Protein AF-A0A672ZR11-F1 (afdb_monomer)

Organism: NCBI:txid375764

Solvent-accessible surface area (backbone atoms only — not comparable to full-atom values): 20608 Å² total; per-residue (Å²): 114,68,70,59,54,51,51,51,51,52,51,51,50,51,52,50,50,51,51,53,52,52,51,53,52,52,52,52,51,52,52,52,52,52,50,52,52,52,50,51,52,51,51,52,51,51,52,53,52,52,49,52,52,51,50,52,53,51,51,53,50,52,51,52,52,53,51,52,52,52,50,51,50,52,52,51,50,52,51,52,51,52,51,54,52,51,53,51,50,52,51,53,51,51,50,52,50,54,50,52,52,51,52,52,51,54,53,51,51,53,50,52,52,52,53,51,52,52,50,52,49,52,52,52,50,53,51,53,51,52,52,52,50,53,53,52,51,52,51,53,53,52,51,52,50,52,50,53,53,52,50,51,52,52,50,52,52,52,52,52,50,52,51,53,52,50,50,50,51,51,52,52,52,55,54,62,74,73,52,99,81,68,84,68,64,60,60,54,56,64,56,59,66,69,71,72,84,81,80,86,89,76,84,85,79,87,77,88,80,80,91,82,90,84,82,87,78,88,90,74,89,79,85,88,84,86,82,89,87,87,87,87,85,88,89,83,93,81,93,84,66,85,52,58,68,61,48,49,57,44,52,58,71,76,47,57,96,71,52,40,78,74,35,57,34,53,33,67,52,99,46,92,55,38,44,35,31,44,33,36,32,36,33,72,42,101,79,79,43,81,45,46,34,39,33,32,38,39,23,76,33,81,85,48,87,56,71,43,79,80,40,82,44,72,64,56,95,75,50,46,79,46,78,42,98,85,68,29,35,34,44,32,35,96,93,42,78,46,80,45,40,55,71,50,90,88,53,77,93

pLDDT: mean 77.39, std 21.97, range [24.78, 96.44]

InterPro domains:
  IPR000515 ABC transporter type 1, transmembrane domain MetI-like [PS50928] (1-164)
  IPR043587 Protein phosphatase Slingshot-like [PTHR45864] (208-349)
  IPR043588 Slingshot, N-terminal [PF23040] (247-349)

Secondary structure (DSSP, 8-state):
-HHHHHHHHHHHHHHHHHHHHHHHHHHHHHHHHHHHHHHHHHHHHHHHHHHHHHHHHHHHHHHHHHHHHHHHHHHHHHHHHHHHHHHHHHHHHHHHHHHHHHHHHHHHHHHHHHHHHHHHHHHHHHHHHHHHHHHHHHHHHHHHHHHHHHHHHHHHHHHHHHHHHHHHHHHHHHHHHH-SS-THHHHHHHHHHTTSSSS------------------S---------------------S-SSHHHHHHHHHHHS-TT-EEEEEEEEP-SSTT-EEEEEEEEEE-TTS-EEEEEEEEEESSTT-S-EEEEEEEE--TT-EEEE-TTS-EEEEETTEEEEE-BS-GGG--

Mean predicted aligned error: 22.32 Å

Foldseek 3Di:
DVVVVVVVVVVVVVVVVVVVVVVVVVVVVVVVVVVVVVVVVVVVVVVVVVVVVVVVVVVVVVVVVVVVVVVVVVVVVVVVVCVVVVVVVVVVVVVVVVVVVVVVVVVVVVVVVVVVVVVVVVVVVVVVVVVVVVVVVVVVVVVVVVVVVVVVVVVVVVVVVVVVVVVLVVVVVVVVVPDPPDPDVSVVVVVVVVPPPPPDDDDDDDDDDDDDDDDDDDDDDDDDDDDDDDDDDDDDDDPDPPQVVLVVVLVVVVDDPQKDWPWKFWFDDPDPFKIKIWTWIWGQDPVSDIWIKIWIWIDRGSNGSHIDTPDIGGDDPPWDKAQDPVQWIWIADPNDIDITHGPDPVRTD

Structure (mmCIF, N/CA/C/O backbone):
data_AF-A0A672ZR11-F1
#
_entry.id   AF-A0A672ZR11-F1
#
loop_
_atom_site.group_PDB
_atom_site.id
_atom_site.type_symbol
_atom_site.label_atom_id
_atom_site.label_alt_id
_atom_site.label_comp_id
_atom_site.label_asym_id
_atom_site.label_entity_id
_atom_site.label_seq_id
_atom_site.pdbx_PDB_ins_code
_atom_site.Cartn_x
_atom_site.Cartn_y
_atom_site.Cartn_z
_atom_site.occupancy
_atom_site.B_iso_or_equiv
_atom_site.auth_seq_id
_atom_site.auth_comp_id
_atom_site.auth_asym_id
_atom_site.auth_atom_id
_atom_site.pdbx_PDB_model_num
ATOM 1 N N . MET A 1 1 ? -68.526 1.915 133.910 1.00 67.50 1 MET A N 1
ATOM 2 C CA . MET A 1 1 ? -68.655 0.856 132.882 1.00 67.50 1 MET A CA 1
ATOM 3 C C . MET A 1 1 ? -68.802 1.441 131.474 1.00 67.50 1 MET A C 1
ATOM 5 O O . MET A 1 1 ? -67.948 1.171 130.649 1.00 67.50 1 MET A O 1
ATOM 9 N N . ILE A 1 2 ? -69.785 2.314 131.212 1.00 73.62 2 ILE A N 1
ATOM 10 C CA . ILE A 1 2 ? -70.047 2.903 129.876 1.00 73.62 2 ILE A CA 1
ATOM 11 C C . ILE A 1 2 ? -68.887 3.757 129.315 1.00 73.62 2 ILE A C 1
ATOM 13 O O . ILE A 1 2 ? -68.512 3.576 128.163 1.00 73.62 2 ILE A O 1
ATOM 17 N N . VAL A 1 3 ? -68.260 4.628 130.120 1.00 74.69 3 VAL A N 1
ATOM 18 C CA . VAL A 1 3 ? -67.146 5.501 129.668 1.00 74.69 3 VAL A CA 1
ATOM 19 C C . VAL A 1 3 ? -65.922 4.702 129.198 1.00 74.69 3 VAL A C 1
ATOM 21 O O . VAL A 1 3 ? -65.290 5.063 128.213 1.00 74.69 3 VAL A O 1
ATOM 24 N N . ILE A 1 4 ? -65.618 3.581 129.860 1.00 77.62 4 ILE A N 1
ATOM 25 C CA . ILE A 1 4 ? -64.493 2.699 129.505 1.00 77.62 4 ILE A CA 1
ATOM 26 C C . ILE A 1 4 ? -64.774 1.967 128.184 1.00 77.62 4 ILE A C 1
ATOM 28 O O . ILE A 1 4 ? -63.877 1.844 127.358 1.00 77.62 4 ILE A O 1
ATOM 32 N N . VAL A 1 5 ? -66.022 1.532 127.963 1.00 77.06 5 VAL A N 1
ATOM 33 C CA . VAL A 1 5 ? -66.456 0.883 126.712 1.00 77.06 5 VAL A CA 1
ATOM 34 C C . VAL A 1 5 ? -66.418 1.862 125.535 1.00 77.06 5 VAL A C 1
ATOM 36 O O . VAL A 1 5 ? -65.963 1.507 124.455 1.00 77.06 5 VAL A O 1
ATOM 39 N N . ILE A 1 6 ? -66.839 3.113 125.741 1.00 79.31 6 ILE A N 1
ATOM 40 C CA . ILE A 1 6 ? -66.760 4.157 124.709 1.00 79.31 6 ILE A CA 1
ATOM 41 C C . ILE A 1 6 ? -65.294 4.497 124.396 1.00 79.31 6 ILE A C 1
ATOM 43 O O . ILE A 1 6 ? -64.928 4.591 123.227 1.00 79.31 6 ILE A O 1
ATOM 47 N N . LEU A 1 7 ? -64.438 4.628 125.416 1.00 79.50 7 LEU A N 1
ATOM 48 C CA . LEU A 1 7 ? -63.013 4.915 125.229 1.00 79.50 7 LEU A CA 1
ATOM 49 C C . LEU A 1 7 ? -62.280 3.770 124.511 1.00 79.50 7 LEU A C 1
ATOM 51 O O . LEU A 1 7 ? -61.460 4.039 123.635 1.00 79.50 7 LEU A O 1
ATOM 55 N N . SER A 1 8 ? -62.592 2.505 124.825 1.00 78.62 8 SER A N 1
ATOM 56 C CA . SER A 1 8 ? -62.003 1.358 124.122 1.00 78.62 8 SER A CA 1
ATOM 57 C C . SER A 1 8 ? -62.491 1.253 122.674 1.00 78.62 8 SER A C 1
ATOM 59 O O . SER A 1 8 ? -61.690 0.948 121.792 1.00 78.62 8 SER A O 1
ATOM 61 N N . LEU A 1 9 ? -63.762 1.578 122.405 1.00 81.25 9 LEU A N 1
ATOM 62 C CA . LEU A 1 9 ? -64.322 1.609 121.052 1.00 81.25 9 LEU A CA 1
ATOM 63 C C . LEU A 1 9 ? -63.681 2.714 120.199 1.00 81.25 9 LEU A C 1
ATOM 65 O O . LEU A 1 9 ? -63.296 2.464 119.060 1.00 81.25 9 LEU A O 1
ATOM 69 N N . ILE A 1 10 ? -63.507 3.915 120.761 1.00 83.12 10 ILE A N 1
ATOM 70 C CA . ILE A 1 10 ? -62.829 5.038 120.096 1.00 83.12 10 ILE A CA 1
ATOM 71 C C . ILE A 1 10 ? -61.358 4.697 119.828 1.00 83.12 10 ILE A C 1
ATOM 73 O O . ILE A 1 10 ? -60.879 4.906 118.715 1.00 83.12 10 ILE A O 1
ATOM 77 N N . LEU A 1 11 ? -60.648 4.125 120.807 1.00 81.75 11 LEU A N 1
ATOM 78 C CA . LEU A 1 11 ? -59.245 3.735 120.648 1.00 81.75 11 LEU A CA 1
ATOM 79 C C . LEU A 1 11 ? -59.076 2.630 119.594 1.00 81.75 11 LEU A C 1
ATOM 81 O O . LEU A 1 11 ? -58.175 2.715 118.762 1.00 81.75 11 LEU A O 1
ATOM 85 N N . SER A 1 12 ? -59.968 1.635 119.578 1.00 82.50 12 SER A N 1
ATOM 86 C CA . SER A 1 12 ? -59.998 0.586 118.553 1.00 82.50 12 SER A CA 1
ATOM 87 C C . SER A 1 12 ? -60.281 1.150 117.160 1.00 82.50 12 SER A C 1
ATOM 89 O O . SER A 1 12 ? -59.669 0.701 116.191 1.00 82.50 12 SER A O 1
ATOM 91 N N . LEU A 1 13 ? -61.194 2.118 117.043 1.00 84.31 13 LEU A N 1
ATOM 92 C CA . LEU A 1 13 ? -61.538 2.743 115.766 1.00 84.31 13 LEU A CA 1
ATOM 93 C C . LEU A 1 13 ? -60.378 3.592 115.231 1.00 84.31 13 LEU A C 1
ATOM 95 O O . LEU A 1 13 ? -60.035 3.484 114.058 1.00 84.31 13 LEU A O 1
ATOM 99 N N . ILE A 1 14 ? -59.741 4.391 116.091 1.00 85.69 14 ILE A N 1
ATOM 100 C CA . ILE A 1 14 ? -58.584 5.222 115.730 1.00 85.69 14 ILE A CA 1
ATOM 101 C C . ILE A 1 14 ? -57.392 4.343 115.338 1.00 85.69 14 ILE A C 1
ATOM 103 O O . ILE A 1 14 ? -56.775 4.583 114.302 1.00 85.69 14 ILE A O 1
ATOM 107 N N . LEU A 1 15 ? -57.086 3.301 116.119 1.00 83.25 15 LEU A N 1
ATOM 108 C CA . LEU A 1 15 ? -55.982 2.386 115.822 1.00 83.25 15 LEU A CA 1
ATOM 109 C C . LEU A 1 15 ? -56.236 1.596 114.530 1.00 83.25 15 LEU A C 1
ATOM 111 O O . LEU A 1 15 ? -55.331 1.468 113.708 1.00 83.25 15 LEU A O 1
ATOM 115 N N . GLY A 1 16 ? -57.471 1.129 114.313 1.00 83.19 16 GLY A N 1
ATOM 116 C CA . GLY A 1 16 ? -57.882 0.481 113.067 1.00 83.19 16 GLY A CA 1
ATOM 117 C C . GLY A 1 16 ? -57.782 1.414 111.857 1.00 83.19 16 GLY A C 1
ATOM 118 O O . GLY A 1 16 ? -57.272 1.010 110.812 1.00 83.19 16 GLY A O 1
ATOM 119 N N . LEU A 1 17 ? -58.187 2.681 112.004 1.00 83.88 17 LEU A N 1
ATOM 120 C CA . LEU A 1 17 ? -58.090 3.686 110.943 1.00 83.88 17 LEU A CA 1
ATOM 121 C C . LEU A 1 17 ? -56.625 4.003 110.599 1.00 83.88 17 LEU A C 1
ATOM 123 O O . LEU A 1 17 ? -56.265 3.973 109.425 1.00 83.88 17 LEU A O 1
ATOM 127 N N . ILE A 1 18 ? -55.764 4.224 111.598 1.00 88.00 18 ILE A N 1
ATOM 128 C CA . ILE A 1 18 ? -54.324 4.480 111.402 1.00 88.00 18 ILE A CA 1
ATOM 129 C C . ILE A 1 18 ? -53.641 3.274 110.747 1.00 88.00 18 ILE A C 1
ATOM 131 O O . ILE A 1 18 ? -52.874 3.440 109.797 1.00 88.00 18 ILE A O 1
ATOM 135 N N . LEU A 1 19 ? -53.935 2.054 111.208 1.00 84.00 19 LEU A N 1
ATOM 136 C CA . LEU A 1 19 ? -53.358 0.837 110.637 1.00 84.00 19 LEU A CA 1
ATOM 137 C C . LEU A 1 19 ? -53.817 0.630 109.186 1.00 84.00 19 LEU A C 1
ATOM 139 O O . LEU A 1 19 ? -52.997 0.363 108.315 1.00 84.00 19 LEU A O 1
ATOM 143 N N . SER A 1 20 ? -55.107 0.823 108.895 1.00 84.50 20 SER A N 1
ATOM 144 C CA . SER A 1 20 ? -55.623 0.713 107.524 1.00 84.50 20 SER A CA 1
ATOM 145 C C . SER A 1 20 ? -55.003 1.757 106.587 1.00 84.50 20 SER A C 1
ATOM 147 O O . SER A 1 20 ? -54.558 1.410 105.495 1.00 84.50 20 SER A O 1
ATOM 149 N N . LEU A 1 21 ? -54.881 3.013 107.030 1.00 85.50 21 LEU A N 1
ATOM 150 C CA . LEU A 1 21 ? -54.321 4.099 106.229 1.00 85.50 21 LEU A CA 1
ATOM 151 C C . LEU A 1 21 ? -52.820 3.908 105.975 1.00 85.50 21 LEU A C 1
ATOM 153 O O . LEU A 1 21 ? -52.358 4.116 104.855 1.00 85.50 21 LEU A O 1
ATOM 157 N N . THR A 1 22 ? -52.062 3.475 106.986 1.00 87.81 22 THR A N 1
ATOM 158 C CA . THR A 1 22 ? -50.624 3.191 106.837 1.00 87.81 22 THR A CA 1
ATOM 159 C C . THR A 1 22 ? -50.376 2.011 105.902 1.00 87.81 22 THR A C 1
ATOM 161 O O . THR A 1 22 ? -49.508 2.107 105.037 1.00 87.81 22 THR A O 1
ATOM 164 N N . VAL A 1 23 ? -51.175 0.942 105.990 1.00 87.81 23 VAL A N 1
ATOM 165 C CA . VAL A 1 23 ? -51.089 -0.203 105.068 1.00 87.81 23 VAL A CA 1
ATOM 166 C C . VAL A 1 23 ? -51.416 0.212 103.630 1.00 87.81 23 VAL A C 1
ATOM 168 O O . VAL A 1 23 ? -50.671 -0.145 102.718 1.00 87.81 23 VAL A O 1
ATOM 171 N N . ILE A 1 24 ? -52.467 1.009 103.410 1.00 89.69 24 ILE A N 1
ATOM 172 C CA . ILE A 1 24 ? -52.827 1.517 102.072 1.00 89.69 24 ILE A CA 1
ATOM 173 C C . ILE A 1 24 ? -51.717 2.420 101.510 1.00 89.69 24 ILE A C 1
ATOM 175 O O . ILE A 1 24 ? -51.356 2.304 100.335 1.00 89.69 24 ILE A O 1
ATOM 179 N N . LEU A 1 25 ? -51.136 3.296 102.335 1.00 86.75 25 LEU A N 1
ATOM 180 C CA . LEU A 1 25 ? -50.064 4.198 101.909 1.00 86.75 25 LEU A CA 1
ATOM 181 C C . LEU A 1 25 ? -48.781 3.431 101.553 1.00 86.75 25 LEU A C 1
ATOM 183 O O . LEU A 1 25 ? -48.180 3.693 100.515 1.00 86.75 25 LEU A O 1
ATOM 187 N N . ILE A 1 26 ? -48.386 2.447 102.364 1.00 91.00 26 ILE A N 1
ATOM 188 C CA . ILE A 1 26 ? -47.207 1.611 102.095 1.00 91.00 26 ILE A CA 1
ATOM 189 C C . ILE A 1 26 ? -47.425 0.773 100.832 1.00 91.00 26 ILE A C 1
ATOM 191 O O . ILE A 1 26 ? -46.551 0.730 99.968 1.00 91.00 26 ILE A O 1
ATOM 195 N N . LEU A 1 27 ? -48.597 0.146 100.686 1.00 86.12 27 LEU A N 1
ATOM 196 C CA . LEU A 1 27 ? -48.902 -0.683 99.522 1.00 86.12 27 LEU A CA 1
ATOM 197 C C . LEU A 1 27 ? -48.947 0.149 98.234 1.00 86.12 27 LEU A C 1
ATOM 199 O O . LEU A 1 27 ? -48.363 -0.255 97.230 1.00 86.12 27 LEU A O 1
ATOM 203 N N . SER A 1 28 ? -49.573 1.330 98.264 1.00 88.25 28 SER A N 1
ATOM 204 C CA . SER A 1 28 ? -49.583 2.240 97.111 1.00 88.25 28 SER A CA 1
ATOM 205 C C . SER A 1 28 ? -48.176 2.724 96.749 1.00 88.25 28 SER A C 1
ATOM 207 O O . SER A 1 28 ? -47.826 2.720 95.569 1.00 88.25 28 SER A O 1
ATOM 209 N N . LEU A 1 29 ? -47.329 3.042 97.735 1.00 89.38 29 LEU A N 1
ATOM 210 C CA . LEU A 1 29 ? -45.941 3.441 97.495 1.00 89.38 29 LEU A CA 1
ATOM 211 C C . LEU A 1 29 ? -45.107 2.308 96.877 1.00 89.38 29 LEU A C 1
ATOM 213 O O . LEU A 1 29 ? -44.363 2.556 95.929 1.00 89.38 29 LEU A O 1
ATOM 217 N N . ILE A 1 30 ? -45.255 1.069 97.360 1.00 91.12 30 ILE A N 1
ATOM 218 C CA . ILE A 1 30 ? -44.569 -0.109 96.800 1.00 91.12 30 ILE A CA 1
ATOM 219 C C . ILE A 1 30 ? -44.991 -0.332 95.344 1.00 91.12 30 ILE A C 1
ATOM 221 O O . ILE A 1 30 ? -44.133 -0.536 94.483 1.00 91.12 30 ILE A O 1
ATOM 225 N N . VAL A 1 31 ? -46.294 -0.253 95.049 1.00 91.12 31 VAL A N 1
ATOM 226 C CA . VAL A 1 31 ? -46.813 -0.430 93.684 1.00 91.12 31 VAL A CA 1
ATOM 227 C C . VAL A 1 31 ? -46.261 0.651 92.753 1.00 91.12 31 VAL A C 1
ATOM 229 O O . VAL A 1 31 ? -45.715 0.317 91.702 1.00 91.12 31 VAL A O 1
ATOM 232 N N . ILE A 1 32 ? -46.311 1.925 93.151 1.00 92.12 32 ILE A N 1
ATOM 233 C CA . ILE A 1 32 ? -45.795 3.043 92.345 1.00 92.12 32 ILE A CA 1
ATOM 234 C C . ILE A 1 32 ? -44.288 2.896 92.108 1.00 92.12 32 ILE A C 1
ATOM 236 O O . ILE A 1 32 ? -43.829 3.020 90.973 1.00 92.12 32 ILE A O 1
ATOM 240 N N . LEU A 1 33 ? -43.515 2.576 93.150 1.00 90.06 33 LEU A N 1
ATOM 241 C CA . LEU A 1 33 ? -42.066 2.415 93.036 1.00 90.06 33 LEU A CA 1
ATOM 242 C C . LEU A 1 33 ? -41.693 1.230 92.132 1.00 90.06 33 LEU A C 1
ATOM 244 O O . LEU A 1 33 ? -40.799 1.354 91.296 1.00 90.06 33 LEU A O 1
ATOM 248 N N . SER A 1 34 ? -42.412 0.108 92.243 1.00 89.88 34 SER A N 1
ATOM 249 C CA . SER A 1 34 ? -42.215 -1.055 91.368 1.00 89.88 34 SER A CA 1
ATOM 250 C C . SER A 1 34 ? -42.546 -0.749 89.901 1.00 89.88 34 SER A C 1
ATOM 252 O O . SER A 1 34 ? -41.841 -1.198 88.992 1.00 89.88 34 SER A O 1
ATOM 254 N N . LEU A 1 35 ? -43.571 0.074 89.655 1.00 90.50 35 LEU A N 1
ATOM 255 C CA . LEU A 1 35 ? -43.964 0.489 88.312 1.00 90.50 35 LEU A CA 1
ATOM 256 C C . LEU A 1 35 ? -42.936 1.445 87.692 1.00 90.50 35 LEU A C 1
ATOM 258 O O . LEU A 1 35 ? -42.556 1.273 86.538 1.00 90.50 35 LEU A O 1
ATOM 262 N N . ILE A 1 36 ? -42.429 2.414 88.459 1.00 93.19 36 ILE A N 1
ATOM 263 C CA . ILE A 1 36 ? -41.375 3.333 88.000 1.00 93.19 36 ILE A CA 1
ATOM 264 C C . ILE A 1 36 ? -40.092 2.557 87.677 1.00 93.19 36 ILE A C 1
ATOM 266 O O . ILE A 1 36 ? -39.474 2.776 86.631 1.00 93.19 36 ILE A O 1
ATOM 270 N N . LEU A 1 37 ? -39.698 1.623 88.549 1.00 91.19 37 LEU A N 1
ATOM 271 C CA . LEU A 1 37 ? -38.490 0.829 88.345 1.00 91.19 37 LEU A CA 1
ATOM 272 C C . LEU A 1 37 ? -38.613 -0.088 87.120 1.00 91.19 37 LEU A C 1
ATOM 274 O O . LEU A 1 37 ? -37.710 -0.116 86.288 1.00 91.19 37 LEU A O 1
ATOM 278 N N . SER A 1 38 ? -39.740 -0.784 86.957 1.00 91.19 38 SER A N 1
ATOM 279 C CA . SER A 1 38 ? -39.967 -1.627 85.774 1.00 91.19 38 SER A CA 1
ATOM 280 C C . SER A 1 38 ? -40.008 -0.812 84.479 1.00 91.19 38 SER A C 1
ATOM 282 O O . SER A 1 38 ? -39.361 -1.193 83.504 1.00 91.19 38 SER A O 1
ATOM 284 N N . LEU A 1 39 ? -40.681 0.342 84.469 1.00 91.00 39 LEU A N 1
ATOM 285 C CA . LEU A 1 39 ? -40.764 1.195 83.283 1.00 91.00 39 LEU A CA 1
ATOM 286 C C . LEU A 1 39 ? -39.406 1.806 82.908 1.00 91.00 39 LEU A C 1
ATOM 288 O O . LEU A 1 39 ? -39.046 1.820 81.731 1.00 91.00 39 LEU A O 1
ATOM 292 N N . SER A 1 40 ? -38.626 2.267 83.892 1.00 92.62 40 SER A N 1
ATOM 293 C CA . SER A 1 40 ? -37.268 2.782 83.651 1.00 92.62 40 SER A CA 1
ATOM 294 C C . SER A 1 40 ? -36.322 1.701 83.112 1.00 92.62 40 SER A C 1
ATOM 296 O O . SER A 1 40 ? -35.538 1.972 82.197 1.00 92.62 40 SER A O 1
ATOM 298 N N . LEU A 1 41 ? -36.438 0.457 83.594 1.00 91.31 41 LEU A N 1
ATOM 299 C CA . LEU A 1 41 ? -35.659 -0.669 83.080 1.00 91.31 41 LEU A CA 1
ATOM 300 C C . LEU A 1 41 ? -36.037 -1.001 81.629 1.00 91.31 41 LEU A C 1
ATOM 302 O O . LEU A 1 41 ? -35.155 -1.157 80.789 1.00 91.31 41 LEU A O 1
ATOM 306 N N . ILE A 1 42 ? -37.333 -1.038 81.307 1.00 93.88 42 ILE A N 1
ATOM 307 C CA . ILE A 1 42 ? -37.811 -1.280 79.937 1.00 93.88 42 ILE A CA 1
ATOM 308 C C . ILE A 1 42 ? -37.310 -0.182 78.992 1.00 93.88 42 ILE A C 1
ATOM 310 O O . ILE A 1 42 ? -36.773 -0.485 77.928 1.00 93.88 42 ILE A O 1
ATOM 314 N N . LEU A 1 43 ? -37.432 1.089 79.388 1.00 91.88 43 LEU A N 1
ATOM 315 C CA . LEU A 1 43 ? -37.008 2.212 78.553 1.00 91.88 43 LEU A CA 1
ATOM 316 C C . LEU A 1 43 ? -35.490 2.217 78.324 1.00 91.88 43 LEU A C 1
ATOM 318 O O . LEU A 1 43 ? -35.046 2.422 77.194 1.00 91.88 43 LEU A O 1
ATOM 322 N N . SER A 1 44 ? -34.696 1.953 79.366 1.00 92.06 44 SER A N 1
ATOM 323 C CA . SER A 1 44 ? -33.236 1.856 79.229 1.00 92.06 44 SER A CA 1
ATOM 324 C C . SER A 1 44 ? -32.824 0.702 78.312 1.00 92.06 44 SER A C 1
ATOM 326 O O . SER A 1 44 ? -31.960 0.891 77.456 1.00 92.06 44 SER A O 1
ATOM 328 N N . LEU A 1 45 ? -33.488 -0.455 78.406 1.00 92.75 45 LEU A N 1
ATOM 329 C CA . LEU A 1 45 ? -33.217 -1.597 77.535 1.00 92.75 45 LEU A CA 1
ATOM 330 C C . LEU A 1 45 ? -33.574 -1.305 76.071 1.00 92.75 45 LEU A C 1
ATOM 332 O O . LEU A 1 45 ? -32.781 -1.613 75.182 1.00 92.75 45 LEU A O 1
ATOM 336 N N . ILE A 1 46 ? -34.728 -0.676 75.815 1.00 94.25 46 ILE A N 1
ATOM 337 C CA . ILE A 1 46 ? -35.134 -0.259 74.463 1.00 94.25 46 ILE A CA 1
ATOM 338 C C . ILE A 1 46 ? -34.110 0.718 73.882 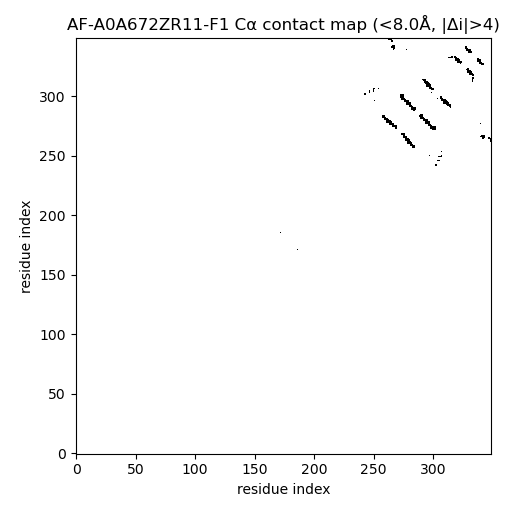1.00 94.25 46 ILE A C 1
ATOM 340 O O . ILE A 1 46 ? -33.699 0.559 72.732 1.00 94.25 46 ILE A O 1
ATOM 344 N N . LEU A 1 47 ? -33.661 1.698 74.674 1.00 92.81 47 LEU A N 1
ATOM 345 C CA . LEU A 1 47 ? -32.676 2.678 74.226 1.00 92.81 47 LEU A CA 1
ATOM 346 C C . LEU A 1 47 ? -31.344 2.005 73.866 1.00 92.81 47 LEU A C 1
ATOM 348 O O . LEU A 1 47 ? -30.832 2.234 72.770 1.00 92.81 47 LEU A O 1
ATOM 352 N N . ILE A 1 48 ? -30.823 1.132 74.734 1.00 94.75 48 ILE A N 1
ATOM 353 C CA . ILE A 1 48 ? -29.574 0.392 74.490 1.00 94.75 48 ILE A CA 1
ATOM 354 C C . ILE A 1 48 ? -29.692 -0.460 73.224 1.00 94.75 48 ILE A C 1
ATOM 356 O O . ILE A 1 48 ? -28.814 -0.402 72.363 1.00 94.75 48 ILE A O 1
ATOM 360 N N . LEU A 1 49 ? -30.787 -1.210 73.074 1.00 92.56 49 LEU A N 1
ATOM 361 C CA . LEU A 1 49 ? -30.988 -2.065 71.908 1.00 92.56 49 LEU A CA 1
ATOM 362 C C . LEU A 1 49 ? -31.104 -1.242 70.620 1.00 92.56 49 LEU A C 1
ATOM 364 O O . LEU A 1 49 ? -30.469 -1.582 69.623 1.00 92.56 49 LEU A O 1
ATOM 368 N N . SER A 1 50 ? -31.851 -0.134 70.647 1.00 92.38 50 SER A N 1
ATOM 369 C CA . SER A 1 50 ? -31.976 0.761 69.491 1.00 92.38 50 SER A CA 1
ATOM 370 C C . SER A 1 5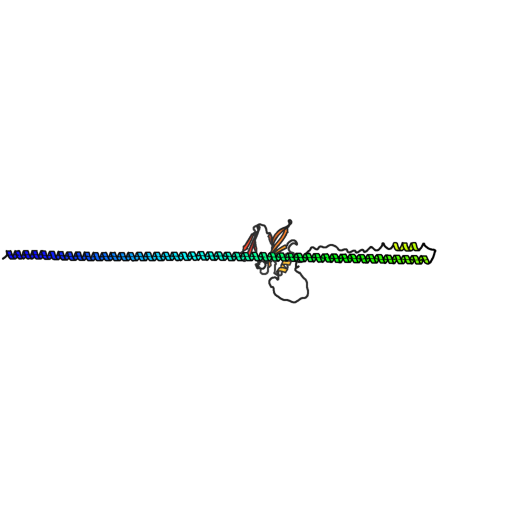0 ? -30.623 1.338 69.066 1.00 92.38 50 SER A C 1
ATOM 372 O O . SER A 1 50 ? -30.305 1.347 67.877 1.00 92.38 50 SER A O 1
ATOM 374 N N . LEU A 1 51 ? -29.783 1.734 70.030 1.00 93.25 51 LEU A N 1
ATOM 375 C CA . LEU A 1 51 ? -28.457 2.277 69.759 1.00 93.25 51 LEU A CA 1
ATOM 376 C C . LEU A 1 51 ? -27.523 1.212 69.175 1.00 93.25 51 LEU A C 1
ATOM 378 O O . LEU A 1 51 ? -26.838 1.482 68.192 1.00 93.25 51 LEU A O 1
ATOM 382 N N . ILE A 1 52 ? -27.533 -0.008 69.723 1.00 94.81 52 ILE A N 1
ATOM 383 C CA . ILE A 1 52 ? -26.745 -1.134 69.198 1.00 94.81 52 ILE A CA 1
ATOM 384 C C . ILE A 1 52 ? -27.126 -1.419 67.742 1.00 94.81 52 ILE A C 1
ATOM 386 O O . ILE A 1 52 ? -26.243 -1.551 66.895 1.00 94.81 52 ILE A O 1
ATOM 390 N N . VAL A 1 53 ? -28.424 -1.460 67.426 1.00 94.44 53 VAL A N 1
ATOM 391 C CA . VAL A 1 53 ? -28.898 -1.700 66.054 1.00 94.44 53 VAL A CA 1
ATOM 392 C C . VAL A 1 53 ? -28.437 -0.589 65.106 1.00 94.44 53 VAL A C 1
ATOM 394 O O . VAL A 1 53 ? -27.927 -0.891 64.028 1.00 94.44 53 VAL A O 1
ATOM 397 N N . ILE A 1 54 ? -28.544 0.683 65.507 1.00 95.19 54 ILE A N 1
ATOM 398 C CA . ILE A 1 54 ? -28.080 1.825 64.698 1.00 95.19 54 ILE A CA 1
ATOM 399 C C . ILE A 1 54 ? -26.567 1.749 64.453 1.00 95.19 54 ILE A C 1
ATOM 401 O O . ILE A 1 54 ? -26.106 1.976 63.331 1.00 95.19 54 ILE A O 1
ATOM 405 N N . VAL A 1 55 ? -25.778 1.400 65.472 1.00 94.44 55 VAL A N 1
ATOM 406 C CA . VAL A 1 55 ? -24.317 1.283 65.351 1.00 94.44 55 VAL A CA 1
ATOM 407 C C . VAL A 1 55 ? -23.929 0.125 64.429 1.00 94.44 55 VAL A C 1
ATOM 409 O O . VAL A 1 55 ? -23.100 0.309 63.542 1.00 94.44 55 VAL A O 1
ATOM 412 N N . ILE A 1 56 ? -24.554 -1.047 64.564 1.00 95.31 56 ILE A N 1
ATOM 413 C CA . ILE A 1 56 ? -24.279 -2.194 63.682 1.00 95.31 56 ILE A CA 1
ATOM 414 C C . ILE A 1 56 ? -24.671 -1.870 62.236 1.00 95.31 56 ILE A C 1
ATOM 416 O O . ILE A 1 56 ? -23.913 -2.158 61.305 1.00 95.31 56 ILE A O 1
ATOM 420 N N . LEU A 1 57 ? -25.834 -1.247 62.027 1.00 93.12 57 LEU A N 1
ATOM 421 C CA . LEU A 1 57 ? -26.307 -0.903 60.689 1.00 93.12 57 LEU A CA 1
ATOM 422 C C . LEU A 1 57 ? -25.419 0.161 60.031 1.00 93.12 57 LEU A C 1
ATOM 424 O O . LEU A 1 57 ? -25.031 0.008 58.876 1.00 93.12 57 LEU A O 1
ATOM 428 N N . SER A 1 58 ? -25.044 1.210 60.763 1.00 93.56 58 SER A N 1
ATOM 429 C CA . SER A 1 58 ? -24.140 2.241 60.237 1.00 93.56 58 SER A CA 1
ATOM 430 C C . SER A 1 58 ? -22.750 1.681 59.930 1.00 93.56 58 SER A C 1
ATOM 432 O O . SER A 1 58 ? -22.216 1.950 58.855 1.00 93.56 58 SER A O 1
ATOM 434 N N . LEU A 1 59 ? -22.186 0.846 60.809 1.00 93.81 59 LEU A N 1
ATOM 435 C CA . LEU A 1 59 ? -20.869 0.248 60.593 1.00 93.81 59 LEU A CA 1
ATOM 436 C C . LEU A 1 59 ? -20.866 -0.734 59.416 1.00 93.81 59 LEU A C 1
ATOM 438 O O . LEU A 1 59 ? -19.953 -0.696 58.590 1.00 93.81 59 LEU A O 1
ATOM 442 N N . SER A 1 60 ? -21.892 -1.584 59.307 1.00 93.44 60 SER A N 1
ATOM 443 C CA . SER A 1 60 ? -22.031 -2.502 58.169 1.00 93.44 60 SER A CA 1
ATOM 444 C C . SER A 1 60 ? -22.190 -1.746 56.849 1.00 93.44 60 SER A C 1
ATOM 446 O O . SER A 1 60 ? -21.537 -2.103 55.871 1.00 93.44 60 SER A O 1
ATOM 448 N N . LEU A 1 61 ? -22.964 -0.655 56.826 1.00 94.06 61 LEU A N 1
ATOM 449 C CA . LEU A 1 61 ? -23.115 0.184 55.639 1.00 94.06 61 LEU A CA 1
ATOM 450 C C . LEU A 1 61 ? -21.795 0.855 55.231 1.00 94.06 61 LEU A C 1
ATOM 452 O O . LEU A 1 61 ? -21.436 0.816 54.056 1.00 94.06 61 LEU A O 1
ATOM 456 N N . ILE A 1 62 ? -21.048 1.424 56.185 1.00 95.75 62 ILE A N 1
ATOM 457 C CA . ILE A 1 62 ? -19.733 2.037 55.927 1.00 95.75 62 ILE A CA 1
ATOM 458 C C . ILE A 1 62 ? -18.756 0.997 55.370 1.00 95.75 62 ILE A C 1
ATOM 460 O O . ILE A 1 62 ? -18.040 1.277 54.407 1.00 95.75 62 ILE A O 1
ATOM 464 N N . LEU A 1 63 ? -18.741 -0.211 55.940 1.00 94.56 63 LEU A N 1
ATOM 465 C CA . LEU A 1 63 ? -17.867 -1.289 55.486 1.00 94.56 63 LEU A CA 1
ATOM 466 C C . LEU A 1 63 ? -18.204 -1.719 54.052 1.00 94.56 63 LEU A C 1
ATOM 468 O O . LEU A 1 63 ? -17.302 -1.811 53.221 1.00 94.56 63 LEU A O 1
ATOM 472 N N . ILE A 1 64 ? -19.489 -1.937 53.748 1.00 95.75 64 ILE A N 1
ATOM 473 C CA . ILE A 1 64 ? -19.948 -2.325 52.406 1.00 95.75 64 ILE A CA 1
ATOM 474 C C . ILE A 1 64 ? -19.611 -1.232 51.389 1.00 95.75 64 ILE A C 1
ATOM 476 O O . ILE A 1 64 ? -19.073 -1.532 50.322 1.00 95.75 64 ILE A O 1
ATOM 480 N N . LEU A 1 65 ? -19.871 0.036 51.720 1.00 93.62 65 LEU A N 1
ATOM 481 C CA . LEU A 1 65 ? -19.571 1.161 50.835 1.00 93.62 65 LEU A CA 1
ATOM 482 C C . LEU A 1 65 ? -18.067 1.281 50.567 1.00 93.62 65 LEU A C 1
ATOM 484 O O . LEU A 1 65 ? -17.672 1.320 49.404 1.00 93.62 65 LEU A O 1
ATOM 488 N N . ASN A 1 66 ? -17.221 1.245 51.599 1.00 95.50 66 ASN A N 1
ATOM 489 C CA . ASN A 1 66 ? -15.766 1.319 51.428 1.00 95.50 66 ASN A CA 1
ATOM 490 C C . ASN A 1 66 ? -15.214 0.136 50.620 1.00 95.50 66 ASN A C 1
ATOM 492 O O . ASN A 1 66 ? -14.350 0.316 49.756 1.00 95.50 66 ASN A O 1
ATOM 496 N N . LEU A 1 67 ? -15.719 -1.075 50.865 1.00 93.88 67 LEU A N 1
ATOM 497 C CA . LEU A 1 67 ? -15.272 -2.263 50.144 1.00 93.88 67 LEU A CA 1
ATOM 498 C C . LEU A 1 67 ? -15.730 -2.235 48.678 1.00 93.88 67 LEU A C 1
ATOM 500 O O . LEU A 1 67 ? -14.939 -2.518 47.784 1.00 93.88 67 LEU A O 1
ATOM 504 N N . SER A 1 68 ? -16.969 -1.812 48.414 1.00 93.81 68 SER A N 1
ATOM 505 C CA . SER A 1 68 ? -17.470 -1.649 47.044 1.00 93.81 68 SER A CA 1
ATOM 506 C C . SER A 1 68 ? -16.694 -0.579 46.271 1.00 93.81 68 SER A C 1
ATOM 508 O O . SER A 1 68 ? -16.274 -0.827 45.143 1.00 93.81 68 SER A O 1
ATOM 510 N N . LEU A 1 69 ? -16.419 0.575 46.889 1.00 94.69 69 LEU A N 1
ATOM 511 C CA . LEU A 1 69 ? -15.692 1.671 46.253 1.00 94.69 69 LEU A CA 1
ATOM 512 C C . LEU A 1 69 ? -14.234 1.298 45.973 1.00 94.69 69 LEU A C 1
ATOM 514 O O . LEU A 1 69 ? -13.739 1.552 44.876 1.00 94.69 69 LEU A O 1
ATOM 518 N N . SER A 1 70 ? -13.555 0.668 46.937 1.00 94.19 70 SER A N 1
ATOM 519 C CA . SER A 1 70 ? -12.177 0.202 46.739 1.00 94.19 70 SER A CA 1
ATOM 520 C C . SER A 1 70 ? -12.089 -0.843 45.625 1.00 94.19 70 SER A C 1
ATOM 522 O O . SER A 1 70 ? -11.197 -0.749 44.783 1.00 94.19 70 SER A O 1
ATOM 524 N N . LEU A 1 71 ? -13.046 -1.775 45.547 1.00 95.25 71 LEU A N 1
ATOM 525 C CA . LEU A 1 71 ? -13.092 -2.775 44.482 1.00 95.25 71 LEU A CA 1
ATOM 526 C C . LEU A 1 71 ? -13.329 -2.142 43.103 1.00 95.25 71 LEU A C 1
ATOM 528 O O . LEU A 1 71 ? -12.626 -2.482 42.152 1.00 95.25 71 LEU A O 1
ATOM 532 N N . ILE A 1 72 ? -14.275 -1.201 42.996 1.00 95.94 72 ILE A N 1
ATOM 533 C CA . ILE A 1 72 ? -14.548 -0.469 41.748 1.00 95.94 72 ILE A CA 1
ATOM 534 C C . ILE A 1 72 ? -13.301 0.298 41.301 1.00 95.94 72 ILE A C 1
ATOM 536 O O . ILE A 1 72 ? -12.928 0.232 40.129 1.00 95.94 72 ILE A O 1
ATOM 540 N N . LEU A 1 73 ? -12.623 0.984 42.227 1.00 94.62 73 LEU A N 1
ATOM 541 C CA . LEU A 1 73 ? -11.422 1.752 41.913 1.00 94.62 73 LEU A CA 1
ATOM 542 C C . LEU A 1 73 ? -10.294 0.844 41.409 1.00 94.62 73 LEU A C 1
ATOM 544 O O . LEU A 1 73 ? -9.733 1.116 40.349 1.00 94.62 73 LEU A O 1
ATOM 548 N N . ILE A 1 74 ? -10.009 -0.257 42.111 1.00 96.19 74 ILE A N 1
ATOM 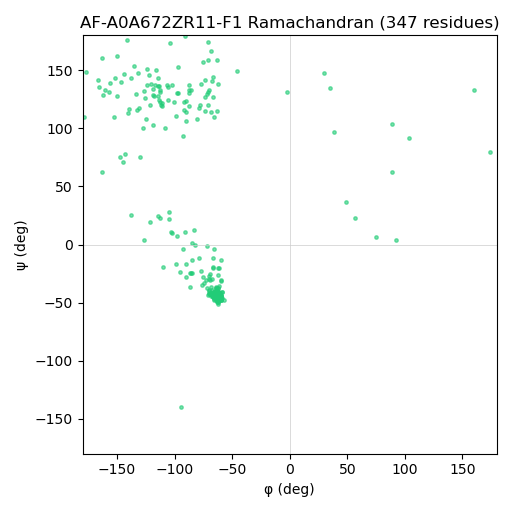549 C CA . ILE A 1 74 ? -8.974 -1.225 41.716 1.00 96.19 74 ILE A CA 1
ATOM 550 C C . ILE A 1 74 ? -9.282 -1.806 40.334 1.00 96.19 74 ILE A C 1
ATOM 552 O O . ILE A 1 74 ? -8.411 -1.818 39.465 1.00 96.19 74 ILE A O 1
ATOM 556 N N . LEU A 1 75 ? -10.524 -2.240 40.101 1.00 94.62 75 LEU A N 1
ATOM 557 C CA . LEU A 1 75 ? -10.915 -2.830 38.823 1.00 94.62 75 LEU A CA 1
ATOM 558 C C . LEU A 1 75 ? -10.836 -1.813 37.677 1.00 94.62 75 LEU A C 1
ATOM 560 O O . LEU A 1 75 ? -10.327 -2.139 36.605 1.00 94.62 75 LEU A O 1
ATOM 564 N N . SER A 1 76 ? -11.287 -0.576 37.909 1.00 95.19 76 SER A N 1
ATOM 565 C CA . SER A 1 76 ? -11.196 0.497 36.913 1.00 95.19 76 SER A CA 1
ATOM 566 C C . SER A 1 76 ? -9.743 0.812 36.550 1.00 95.19 76 SER A C 1
ATOM 568 O O . SER A 1 76 ? -9.420 0.928 35.370 1.00 95.19 76 SER A O 1
ATOM 570 N N . LEU A 1 77 ? -8.846 0.859 37.541 1.00 94.94 77 LEU A N 1
ATOM 571 C CA . LEU A 1 77 ? -7.429 1.130 37.329 1.00 94.94 77 LEU A CA 1
ATOM 572 C C . LEU A 1 77 ? -6.747 -0.002 36.555 1.00 94.94 77 LEU A C 1
ATOM 574 O O . LEU A 1 77 ? -5.989 0.268 35.625 1.00 94.94 77 LEU A O 1
ATOM 578 N N . ILE A 1 78 ? -7.045 -1.260 36.897 1.00 96.31 78 ILE A N 1
ATOM 579 C CA . ILE A 1 78 ? -6.536 -2.433 36.174 1.00 96.31 78 ILE A CA 1
ATOM 580 C C . ILE A 1 78 ? -6.997 -2.396 34.713 1.00 96.31 78 ILE A C 1
ATOM 582 O O . ILE A 1 78 ? -6.182 -2.592 33.813 1.00 96.31 78 ILE A O 1
ATOM 586 N N . LEU A 1 79 ? -8.275 -2.096 34.461 1.00 95.12 79 LEU A N 1
ATOM 587 C CA . LEU A 1 79 ? -8.814 -2.022 33.104 1.00 95.12 79 LEU A CA 1
ATOM 588 C C . LEU A 1 79 ? -8.150 -0.907 32.284 1.00 95.12 79 LEU A C 1
ATOM 590 O O . LEU A 1 79 ? -7.751 -1.141 31.144 1.00 95.12 79 LEU A O 1
ATOM 594 N N . ILE A 1 80 ? -7.996 0.283 32.871 1.00 96.44 80 ILE A N 1
ATOM 595 C CA . ILE A 1 80 ? -7.320 1.420 32.233 1.00 96.44 80 ILE A CA 1
ATOM 596 C C . ILE A 1 80 ? -5.868 1.059 31.906 1.00 96.44 80 ILE A C 1
ATOM 598 O O . ILE A 1 80 ? -5.408 1.314 30.794 1.00 96.44 80 ILE A O 1
ATOM 602 N N . LEU A 1 81 ? -5.156 0.417 32.835 1.00 95.38 81 LEU A N 1
ATOM 603 C CA . LEU A 1 81 ? -3.770 0.010 32.629 1.00 95.38 81 LEU A CA 1
ATOM 604 C C . LEU A 1 81 ? -3.637 -1.028 31.506 1.00 95.38 81 LEU A C 1
ATOM 606 O O . LEU A 1 81 ? -2.775 -0.876 30.642 1.00 95.38 81 LEU A O 1
ATOM 610 N N . ILE A 1 82 ? -4.504 -2.045 31.485 1.00 96.44 82 ILE A N 1
ATOM 611 C CA . ILE A 1 82 ? -4.535 -3.061 30.421 1.00 96.44 82 ILE A CA 1
ATOM 612 C C . ILE A 1 82 ? -4.818 -2.409 29.067 1.00 96.44 82 ILE A C 1
ATOM 614 O O . ILE A 1 82 ? -4.161 -2.743 28.083 1.00 96.44 82 ILE A O 1
ATOM 618 N N . LEU A 1 83 ? -5.756 -1.461 29.009 1.00 95.00 83 LEU A N 1
ATOM 619 C CA . LEU A 1 83 ? -6.104 -0.770 27.770 1.00 95.00 83 LEU A CA 1
ATOM 620 C C . LEU A 1 83 ? -4.942 0.085 27.251 1.00 95.00 83 LEU A C 1
ATOM 622 O O . LEU A 1 83 ? -4.595 -0.011 26.075 1.00 95.00 83 LEU A O 1
ATOM 626 N N . ILE A 1 84 ? -4.315 0.888 28.116 1.00 96.12 84 ILE A N 1
ATOM 627 C CA . ILE A 1 84 ? -3.180 1.746 27.743 1.00 96.12 84 ILE A CA 1
ATOM 628 C C . ILE A 1 84 ? -1.993 0.890 27.291 1.00 96.12 84 ILE A C 1
ATOM 630 O O . ILE A 1 84 ? -1.394 1.155 26.245 1.00 96.12 84 ILE A O 1
ATOM 634 N N . LEU A 1 85 ? -1.655 -0.154 28.050 1.00 94.56 85 LEU A N 1
ATOM 635 C CA . LEU A 1 85 ? -0.520 -1.016 27.733 1.00 94.56 85 LEU A CA 1
ATOM 636 C C . LEU A 1 85 ? -0.778 -1.849 26.470 1.00 94.56 85 LEU A C 1
ATOM 638 O O . LEU A 1 85 ? 0.092 -1.942 25.610 1.00 94.56 85 LEU A O 1
ATOM 642 N N . GLY A 1 86 ? -1.985 -2.399 26.318 1.00 94.75 86 GLY A N 1
ATOM 643 C CA . GLY A 1 86 ? -2.379 -3.152 25.130 1.00 94.75 86 GLY A CA 1
ATOM 644 C C . GLY A 1 86 ? -2.349 -2.289 23.870 1.00 94.75 86 GLY A C 1
ATOM 645 O O . GLY A 1 86 ? -1.725 -2.668 22.880 1.00 94.75 86 GLY A O 1
ATOM 646 N N . LEU A 1 87 ? -2.956 -1.099 23.915 1.00 93.44 87 LEU A N 1
ATOM 647 C CA . LEU A 1 87 ? -3.007 -0.196 22.765 1.00 93.44 87 LEU A CA 1
ATOM 648 C C . LEU A 1 87 ? -1.617 0.338 22.391 1.00 93.44 87 LEU A C 1
ATOM 650 O O . LEU A 1 87 ? -1.275 0.368 21.209 1.00 93.44 87 LEU A O 1
ATOM 654 N N . SER A 1 88 ? -0.802 0.723 23.380 1.00 95.00 88 SER A N 1
ATOM 655 C CA . SER A 1 88 ? 0.571 1.180 23.126 1.00 95.00 88 SER A CA 1
ATOM 656 C C . SER A 1 88 ? 1.436 0.076 22.517 1.00 95.00 88 SER A C 1
ATOM 658 O O . SER A 1 88 ? 2.149 0.338 21.549 1.00 95.00 88 SER A O 1
ATOM 660 N N . LEU A 1 89 ? 1.324 -1.166 23.000 1.00 94.62 89 LEU A N 1
ATOM 661 C CA . LEU A 1 89 ? 2.056 -2.303 22.445 1.00 94.62 89 LEU A CA 1
ATOM 662 C C . LEU A 1 89 ? 1.646 -2.600 20.997 1.00 94.62 89 LEU A C 1
ATOM 664 O O . LEU A 1 89 ? 2.513 -2.789 20.144 1.00 94.62 89 LEU A O 1
ATOM 668 N N . ILE A 1 90 ? 0.340 -2.600 20.707 1.00 95.50 90 ILE A N 1
ATOM 669 C CA . ILE A 1 90 ? -0.185 -2.802 19.348 1.00 95.50 90 ILE A CA 1
ATOM 670 C C . ILE A 1 90 ? 0.337 -1.708 18.410 1.00 95.50 90 ILE A C 1
ATOM 672 O O . ILE A 1 90 ? 0.813 -2.015 17.316 1.00 95.50 90 ILE A O 1
ATOM 676 N N . LEU A 1 91 ? 0.305 -0.445 18.845 1.00 94.50 91 LEU A N 1
ATOM 677 C CA . LEU A 1 91 ? 0.784 0.679 18.045 1.00 94.50 91 LEU A CA 1
ATOM 678 C C . LEU A 1 91 ? 2.284 0.558 17.748 1.00 94.50 91 LEU A C 1
ATOM 680 O O . LEU A 1 91 ? 2.679 0.639 16.586 1.00 94.50 91 LEU A O 1
ATOM 684 N N . ILE A 1 92 ? 3.106 0.301 18.769 1.00 95.81 92 ILE A N 1
ATOM 685 C CA . ILE A 1 92 ? 4.561 0.144 18.624 1.00 95.81 92 ILE A CA 1
ATOM 686 C C . ILE A 1 92 ? 4.883 -1.014 17.676 1.00 95.81 92 ILE A C 1
ATOM 688 O O . ILE A 1 92 ? 5.684 -0.850 16.756 1.00 95.81 92 ILE A O 1
ATOM 692 N N . LEU A 1 93 ? 4.233 -2.167 17.851 1.00 94.12 93 LEU A N 1
ATOM 693 C CA . LEU A 1 93 ? 4.476 -3.336 17.011 1.00 94.12 93 LEU A CA 1
ATOM 694 C C . LEU A 1 93 ? 4.056 -3.092 15.557 1.00 94.12 93 LEU A C 1
ATOM 696 O O . LEU A 1 93 ? 4.803 -3.435 14.640 1.00 94.12 93 LEU A O 1
ATOM 700 N N . SER A 1 94 ? 2.898 -2.460 15.342 1.00 94.31 94 SER A N 1
ATOM 701 C CA . SER A 1 94 ? 2.433 -2.107 13.997 1.00 94.31 94 SER A CA 1
ATOM 702 C C . SER A 1 94 ? 3.408 -1.160 13.293 1.00 94.31 94 SER A C 1
ATOM 704 O O . SER A 1 94 ? 3.745 -1.378 12.130 1.00 94.31 94 SER A O 1
ATOM 706 N N . LEU A 1 95 ? 3.937 -0.167 14.014 1.00 94.44 95 LEU A N 1
ATOM 707 C CA . LEU A 1 95 ? 4.885 0.800 13.475 1.00 94.44 95 LEU A CA 1
ATOM 708 C C . LEU A 1 95 ? 6.226 0.147 13.121 1.00 94.44 95 LEU A C 1
ATOM 710 O O . LEU A 1 95 ? 6.762 0.404 12.044 1.00 94.44 95 LEU A O 1
ATOM 714 N N . ILE A 1 96 ? 6.746 -0.726 13.992 1.00 96.44 96 ILE A N 1
ATOM 715 C CA . ILE A 1 96 ? 7.976 -1.489 13.732 1.00 96.44 96 ILE A CA 1
ATOM 716 C C . ILE A 1 96 ? 7.807 -2.358 12.483 1.00 96.44 96 ILE A C 1
ATOM 718 O O . ILE A 1 96 ? 8.693 -2.371 11.627 1.00 96.44 96 ILE A O 1
ATOM 722 N N . LEU A 1 97 ? 6.670 -3.048 12.346 1.00 94.44 97 LEU A N 1
ATOM 723 C CA . LEU A 1 97 ? 6.400 -3.895 11.187 1.00 94.44 97 LEU A CA 1
ATOM 724 C C . LEU A 1 97 ? 6.369 -3.070 9.896 1.00 94.44 97 LEU A C 1
ATOM 726 O O . LEU A 1 97 ? 7.095 -3.392 8.957 1.00 94.44 97 LEU A O 1
ATOM 730 N N . ILE A 1 98 ? 5.597 -1.979 9.869 1.00 95.12 98 ILE A N 1
ATOM 731 C CA . ILE A 1 98 ? 5.493 -1.091 8.702 1.00 95.12 98 ILE A CA 1
ATOM 732 C C . ILE A 1 98 ? 6.875 -0.554 8.315 1.00 95.12 98 ILE A C 1
ATOM 734 O O . ILE A 1 98 ? 7.268 -0.641 7.151 1.00 95.12 98 ILE A O 1
ATOM 738 N N . LEU A 1 99 ? 7.644 -0.059 9.287 1.00 94.00 99 LEU A N 1
ATOM 739 C CA . LEU A 1 99 ? 8.971 0.489 9.029 1.00 94.00 99 LEU A CA 1
ATOM 740 C C . LEU A 1 99 ? 9.940 -0.581 8.510 1.00 94.00 99 LEU A C 1
ATOM 742 O O . LEU A 1 99 ? 10.665 -0.328 7.550 1.00 94.00 99 LEU A O 1
ATOM 746 N N . SER A 1 100 ? 9.926 -1.785 9.090 1.00 94.50 100 SER A N 1
ATOM 747 C CA . SER A 1 100 ? 10.781 -2.891 8.641 1.00 94.50 100 SER A CA 1
ATOM 748 C C . SER A 1 100 ? 10.503 -3.281 7.187 1.00 94.50 100 SER A C 1
ATOM 750 O O . SER A 1 100 ? 11.440 -3.442 6.405 1.00 94.50 100 SER A O 1
ATOM 752 N N . VAL A 1 101 ? 9.227 -3.346 6.793 1.00 94.00 101 VAL A N 1
ATOM 753 C CA . VAL A 1 101 ? 8.813 -3.672 5.422 1.00 94.00 101 VAL A CA 1
ATOM 754 C C . VAL A 1 101 ? 9.254 -2.579 4.451 1.00 94.00 101 VAL A C 1
ATOM 756 O O . VAL A 1 101 ? 9.813 -2.892 3.400 1.00 94.00 101 VAL A O 1
ATOM 759 N N . ILE A 1 102 ? 9.068 -1.305 4.813 1.00 95.56 102 ILE A N 1
ATOM 760 C CA . ILE A 1 102 ? 9.503 -0.168 3.990 1.00 95.56 102 ILE A CA 1
ATOM 761 C C . ILE A 1 102 ? 11.020 -0.208 3.774 1.00 95.56 102 ILE A C 1
ATOM 763 O O . ILE A 1 102 ? 11.481 -0.073 2.641 1.00 95.56 102 ILE A O 1
ATOM 767 N N . VAL A 1 103 ? 11.802 -0.441 4.832 1.00 95.62 103 VAL A N 1
ATOM 768 C CA . VAL A 1 103 ? 13.270 -0.505 4.743 1.00 95.62 103 VAL A CA 1
ATOM 769 C C . VAL A 1 103 ? 13.724 -1.662 3.851 1.00 95.62 103 VAL A C 1
ATOM 771 O O . VAL A 1 103 ? 14.576 -1.459 2.986 1.00 95.62 103 VAL A O 1
ATOM 774 N N . ILE A 1 104 ? 13.141 -2.855 4.010 1.00 96.00 104 ILE A N 1
ATOM 775 C CA . ILE A 1 104 ? 13.464 -4.021 3.172 1.00 96.00 104 ILE A CA 1
ATOM 776 C C . ILE A 1 104 ? 13.137 -3.735 1.703 1.00 96.00 104 ILE A C 1
ATOM 778 O O . ILE A 1 104 ? 13.957 -4.016 0.827 1.00 96.00 104 ILE A O 1
ATOM 782 N N . LEU A 1 105 ? 11.974 -3.139 1.426 1.00 93.44 105 LEU A N 1
ATOM 783 C CA . LEU A 1 105 ? 11.555 -2.821 0.064 1.00 93.44 105 LEU A CA 1
ATOM 784 C C . LEU A 1 105 ? 12.510 -1.818 -0.593 1.00 93.44 105 LEU A C 1
ATOM 786 O O . LEU A 1 105 ? 12.999 -2.081 -1.691 1.00 93.44 105 LEU A O 1
ATOM 790 N N . ILE A 1 106 ? 12.830 -0.716 0.092 1.00 95.06 106 ILE A N 1
ATOM 791 C CA . ILE A 1 106 ? 13.760 0.304 -0.413 1.00 95.06 106 ILE A CA 1
ATOM 792 C C . ILE A 1 106 ? 15.135 -0.312 -0.683 1.00 95.06 106 ILE A C 1
ATOM 794 O O . ILE A 1 106 ? 15.702 -0.104 -1.756 1.00 95.06 106 ILE A O 1
ATOM 798 N N . LEU A 1 107 ? 15.659 -1.107 0.254 1.00 94.38 107 LEU A N 1
ATOM 799 C CA . LEU A 1 107 ? 16.968 -1.735 0.099 1.00 94.38 107 LEU A CA 1
ATOM 800 C C . LEU A 1 107 ? 16.990 -2.723 -1.075 1.00 94.38 107 LEU A C 1
ATOM 802 O O . LEU A 1 107 ? 17.934 -2.716 -1.865 1.00 94.38 107 LEU A O 1
ATOM 806 N N . SER A 1 108 ? 15.937 -3.532 -1.227 1.00 94.00 108 SER A N 1
ATOM 807 C CA . SER A 1 108 ? 15.809 -4.466 -2.351 1.00 94.00 108 SER A CA 1
ATOM 808 C C . SER A 1 108 ? 15.735 -3.740 -3.697 1.00 94.00 108 SER A C 1
ATOM 810 O O . SER A 1 108 ? 16.402 -4.146 -4.648 1.00 94.00 108 SER A O 1
ATOM 812 N N . LEU A 1 109 ? 15.003 -2.623 -3.767 1.00 93.50 109 LEU A N 1
ATOM 813 C CA . LEU A 1 109 ? 14.866 -1.825 -4.981 1.00 93.50 109 LEU A CA 1
ATOM 814 C C . LEU A 1 109 ? 16.196 -1.180 -5.380 1.00 93.50 109 LEU A C 1
ATOM 816 O O . LEU A 1 109 ? 16.584 -1.259 -6.544 1.00 93.50 109 LEU A O 1
ATOM 820 N N . ILE A 1 110 ? 16.921 -0.595 -4.420 1.00 95.62 110 ILE A N 1
ATOM 821 C CA . ILE A 1 110 ? 18.252 -0.014 -4.656 1.00 95.62 110 ILE A CA 1
ATOM 822 C C . ILE A 1 110 ? 19.222 -1.088 -5.161 1.00 95.62 110 ILE A C 1
ATOM 824 O O . ILE A 1 110 ? 19.971 -0.846 -6.108 1.00 95.62 110 ILE A O 1
ATOM 828 N N . LEU A 1 111 ? 19.194 -2.284 -4.563 1.00 94.50 111 LEU A N 1
ATOM 829 C CA . LEU A 1 111 ? 20.052 -3.393 -4.975 1.00 94.50 111 LEU A CA 1
ATOM 830 C C . LEU A 1 111 ? 19.750 -3.835 -6.413 1.00 94.50 111 LEU A C 1
ATOM 832 O O . LEU A 1 111 ? 20.675 -3.958 -7.215 1.00 94.50 111 LEU A O 1
ATOM 836 N N . ILE A 1 112 ? 18.472 -4.032 -6.754 1.00 94.12 112 ILE A N 1
ATOM 837 C CA . ILE A 1 112 ? 18.043 -4.432 -8.103 1.00 94.12 112 ILE A CA 1
ATOM 838 C C . ILE A 1 112 ? 18.435 -3.365 -9.128 1.00 94.12 112 ILE A C 1
ATOM 840 O O . ILE A 1 112 ? 18.996 -3.695 -10.175 1.00 94.12 112 ILE A O 1
ATOM 844 N N . LEU A 1 113 ? 18.193 -2.087 -8.823 1.00 91.81 113 LEU A N 1
ATOM 845 C CA . LEU A 1 113 ? 18.512 -0.985 -9.725 1.00 91.81 113 LEU A CA 1
ATOM 846 C C . LEU A 1 113 ? 20.023 -0.909 -9.991 1.00 91.81 113 LEU A C 1
ATOM 848 O O . LEU A 1 113 ? 20.436 -0.907 -11.149 1.00 91.81 113 LEU A O 1
ATOM 852 N N . ASN A 1 114 ? 20.851 -0.938 -8.943 1.00 94.00 114 ASN A N 1
ATOM 853 C CA . ASN A 1 114 ? 22.310 -0.887 -9.080 1.00 94.00 114 ASN A CA 1
ATOM 854 C C . ASN A 1 114 ? 22.868 -2.105 -9.830 1.00 94.00 114 ASN A C 1
ATOM 856 O O . ASN A 1 114 ? 23.746 -1.962 -10.687 1.00 94.00 114 ASN A O 1
ATOM 860 N N . LEU A 1 115 ? 22.346 -3.304 -9.551 1.00 92.25 115 LEU A N 1
ATOM 861 C CA . LEU A 1 115 ? 22.761 -4.518 -10.250 1.00 92.25 115 LEU A CA 1
ATOM 862 C C . LEU A 1 115 ? 22.387 -4.451 -11.739 1.00 92.25 115 LEU A C 1
ATOM 864 O O . LEU A 1 115 ? 23.222 -4.729 -12.595 1.00 92.25 115 LEU A O 1
ATOM 868 N N . SER A 1 116 ? 21.164 -4.023 -12.060 1.00 91.38 116 SER A N 1
ATOM 869 C CA . SER A 1 116 ? 20.720 -3.885 -13.452 1.00 91.38 116 SER A CA 1
ATOM 870 C C . SER A 1 116 ? 21.539 -2.840 -14.216 1.00 91.38 116 SER A C 1
ATOM 872 O O . SER A 1 116 ? 21.987 -3.109 -15.329 1.00 91.38 116 SER A O 1
ATOM 874 N N . LEU A 1 117 ? 21.817 -1.686 -13.600 1.00 91.75 117 LEU A N 1
ATOM 875 C CA . LEU A 1 117 ? 22.582 -0.610 -14.222 1.00 91.75 117 LEU A CA 1
ATOM 876 C C . LEU A 1 117 ? 24.037 -1.021 -14.471 1.00 91.75 117 LEU A C 1
ATOM 878 O O . LEU A 1 117 ? 24.559 -0.794 -15.561 1.00 91.75 117 LEU A O 1
ATOM 882 N N . SER A 1 118 ? 24.679 -1.663 -13.490 1.00 91.94 118 SER A N 1
ATOM 883 C CA . SER A 1 118 ? 26.045 -2.176 -13.656 1.00 91.94 118 SER A CA 1
ATOM 884 C C . SER A 1 118 ? 26.124 -3.247 -14.747 1.00 91.94 118 SER A C 1
ATOM 886 O O . SER A 1 118 ? 27.036 -3.200 -15.572 1.00 91.94 118 SER A O 1
ATOM 888 N N . LEU A 1 119 ? 25.141 -4.151 -14.829 1.00 92.12 119 LEU A N 1
ATOM 889 C CA . LEU A 1 119 ? 25.082 -5.175 -15.872 1.00 92.12 119 LEU A CA 1
ATOM 890 C C . LEU A 1 119 ? 24.914 -4.565 -17.271 1.00 92.12 119 LEU A C 1
ATOM 892 O O . LEU A 1 119 ? 25.630 -4.952 -18.195 1.00 92.12 119 LEU A O 1
ATOM 896 N N . ILE A 1 120 ? 24.009 -3.592 -17.427 1.00 93.00 120 ILE A N 1
ATOM 897 C CA . ILE A 1 120 ? 23.794 -2.883 -18.699 1.00 93.00 120 ILE A CA 1
ATOM 898 C C . ILE A 1 120 ? 25.068 -2.144 -19.120 1.00 93.00 120 ILE A C 1
ATOM 900 O O . ILE A 1 120 ? 25.460 -2.215 -20.286 1.00 93.00 120 ILE A O 1
ATOM 904 N N . LEU A 1 121 ? 25.740 -1.471 -18.180 1.00 91.50 121 LEU A N 1
ATOM 905 C CA . LEU A 1 121 ? 26.978 -0.743 -18.455 1.00 91.50 121 LEU A CA 1
ATOM 906 C C . LEU A 1 121 ? 28.100 -1.686 -18.908 1.00 91.50 121 LEU A C 1
ATOM 908 O O . LEU A 1 121 ? 28.752 -1.414 -19.915 1.00 91.50 121 LEU A O 1
ATOM 912 N N . ILE A 1 122 ? 28.295 -2.808 -18.206 1.00 93.56 122 ILE A N 1
ATOM 913 C CA . ILE A 1 122 ? 29.297 -3.823 -18.563 1.00 93.56 122 ILE A CA 1
ATOM 914 C C . ILE A 1 122 ? 28.999 -4.401 -19.948 1.00 93.56 122 ILE A C 1
ATOM 916 O O . ILE A 1 122 ? 29.900 -4.494 -20.781 1.00 93.56 122 ILE A O 1
ATOM 920 N N . LEU A 1 123 ? 27.740 -4.743 -20.230 1.00 91.12 123 LEU A N 1
ATOM 921 C CA . LEU A 1 123 ? 27.351 -5.302 -21.522 1.00 91.12 123 LEU A CA 1
ATOM 922 C C . LEU A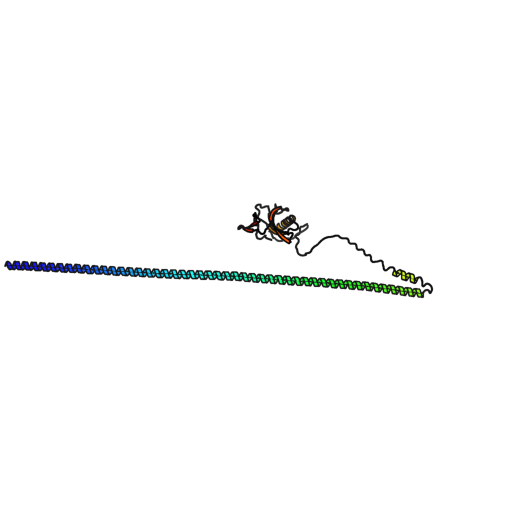 1 123 ? 27.558 -4.300 -22.667 1.00 91.12 123 LEU A C 1
ATOM 924 O O . LEU A 1 123 ? 28.079 -4.670 -23.718 1.00 91.12 123 LEU A O 1
ATOM 928 N N . CYS A 1 124 ? 27.203 -3.030 -22.458 1.00 91.50 124 CYS A N 1
ATOM 929 C CA . CYS A 1 124 ? 27.429 -1.960 -23.429 1.00 91.50 124 CYS A CA 1
ATOM 930 C C . CYS A 1 124 ? 28.929 -1.753 -23.700 1.00 91.50 124 CYS A C 1
ATOM 932 O O . CYS A 1 124 ? 29.353 -1.655 -24.856 1.00 91.50 124 CYS A O 1
ATOM 934 N N . LEU A 1 125 ? 29.753 -1.764 -22.646 1.00 91.69 125 LEU A N 1
ATOM 935 C CA . LEU A 1 125 ? 31.203 -1.632 -22.769 1.00 91.69 125 LEU A CA 1
ATOM 936 C C . LEU A 1 125 ? 31.811 -2.809 -23.545 1.00 91.69 125 LEU A C 1
ATOM 938 O O . LEU A 1 125 ? 32.581 -2.588 -24.475 1.00 91.69 125 LEU A O 1
ATOM 942 N N . ILE A 1 126 ? 31.423 -4.047 -23.224 1.00 93.50 126 ILE A N 1
ATOM 943 C CA . ILE A 1 126 ? 31.890 -5.245 -23.938 1.00 93.50 126 ILE A CA 1
ATOM 944 C C . ILE A 1 126 ? 31.485 -5.184 -25.414 1.00 93.50 126 ILE A C 1
ATOM 946 O O . ILE A 1 126 ? 32.320 -5.413 -26.288 1.00 93.50 126 ILE A O 1
ATOM 950 N N . LEU A 1 127 ? 30.228 -4.837 -25.708 1.00 89.31 127 LEU A N 1
ATOM 951 C CA . LEU A 1 127 ? 29.740 -4.774 -27.083 1.00 89.31 127 LEU A CA 1
ATOM 952 C C . LEU A 1 127 ? 30.462 -3.690 -27.894 1.00 89.31 127 LEU A C 1
ATOM 954 O O . LEU A 1 127 ? 30.895 -3.958 -29.013 1.00 89.31 127 LEU A O 1
ATOM 958 N N . SER A 1 128 ? 30.642 -2.493 -27.328 1.00 90.31 128 SER A N 1
ATOM 959 C CA . SER A 1 128 ? 31.380 -1.414 -27.999 1.00 90.31 128 SER A CA 1
ATOM 960 C C . SER A 1 128 ? 32.835 -1.802 -28.276 1.00 90.31 128 SER A C 1
ATOM 962 O O . SER A 1 128 ? 33.320 -1.589 -29.388 1.00 90.31 128 SER A O 1
ATOM 964 N N . LEU A 1 129 ? 33.508 -2.456 -27.322 1.00 91.06 129 LEU A N 1
ATOM 965 C CA . LEU A 1 129 ? 34.882 -2.923 -27.492 1.00 91.06 129 LEU A CA 1
ATOM 966 C C . LEU A 1 129 ? 34.994 -3.995 -28.585 1.00 91.06 129 LEU A C 1
ATOM 968 O O . LEU A 1 129 ? 35.895 -3.917 -29.420 1.00 91.06 129 LEU A O 1
ATOM 972 N N . ILE A 1 130 ? 34.069 -4.961 -28.622 1.00 93.06 130 ILE A N 1
ATOM 973 C CA . ILE A 1 130 ? 34.024 -5.997 -29.667 1.00 93.06 130 ILE A CA 1
ATOM 974 C C . ILE A 1 130 ? 33.840 -5.361 -31.048 1.00 93.06 130 ILE A C 1
ATOM 976 O O . ILE A 1 130 ? 34.551 -5.720 -31.985 1.00 93.06 130 ILE A O 1
ATOM 980 N N . VAL A 1 131 ? 32.928 -4.393 -31.182 1.00 91.56 131 VAL A N 1
ATOM 981 C CA . VAL A 1 131 ? 32.683 -3.701 -32.457 1.00 91.56 131 VAL A CA 1
ATOM 982 C C . VAL A 1 131 ? 33.928 -2.943 -32.924 1.00 91.56 131 VAL A C 1
ATOM 984 O O . VAL A 1 131 ? 34.310 -3.066 -34.089 1.00 91.56 131 VAL A O 1
ATOM 987 N N . ILE A 1 132 ? 34.601 -2.212 -32.029 1.00 92.75 132 ILE A N 1
ATOM 988 C CA . ILE A 1 132 ? 35.845 -1.490 -32.349 1.00 92.75 132 ILE A CA 1
ATOM 989 C C . ILE A 1 132 ? 36.947 -2.469 -32.777 1.00 92.75 132 ILE A C 1
ATOM 991 O O . ILE A 1 132 ? 37.649 -2.228 -33.765 1.00 92.75 132 ILE A O 1
ATOM 995 N N . LEU A 1 133 ? 37.087 -3.595 -32.074 1.00 90.88 133 LEU A N 1
ATOM 996 C CA . LEU A 1 133 ? 38.091 -4.607 -32.391 1.00 90.88 133 LEU A CA 1
ATOM 997 C C . LEU A 1 133 ? 37.841 -5.242 -33.766 1.00 90.88 133 LEU A C 1
ATOM 999 O O . LEU A 1 133 ? 38.763 -5.327 -34.573 1.00 90.88 133 LEU A O 1
ATOM 1003 N N . ILE A 1 134 ? 36.600 -5.629 -34.070 1.00 92.94 134 ILE A N 1
ATOM 1004 C CA . ILE A 1 134 ? 36.239 -6.204 -35.375 1.00 92.94 134 ILE A CA 1
ATOM 1005 C C . ILE A 1 134 ? 36.495 -5.191 -36.495 1.00 92.94 134 ILE A C 1
ATOM 1007 O O . ILE A 1 134 ? 37.102 -5.536 -37.509 1.00 92.94 134 ILE A O 1
ATOM 1011 N N . LEU A 1 135 ? 36.079 -3.934 -36.310 1.00 89.81 135 LEU A N 1
ATOM 1012 C CA . LEU A 1 135 ? 36.247 -2.897 -37.326 1.00 89.81 135 LEU A CA 1
ATOM 1013 C C . LEU A 1 135 ? 37.727 -2.591 -37.593 1.00 89.81 135 LEU A C 1
ATOM 1015 O O . LEU A 1 135 ? 38.136 -2.507 -38.751 1.00 89.81 135 LEU A O 1
ATOM 1019 N N . SER A 1 136 ? 38.541 -2.475 -36.539 1.00 91.44 136 SER A N 1
ATOM 1020 C CA . SER A 1 136 ? 39.987 -2.261 -36.683 1.00 91.44 136 SER A CA 1
ATOM 1021 C C . SER A 1 136 ? 40.676 -3.440 -37.376 1.00 91.44 136 SER A C 1
ATOM 1023 O O . SER A 1 136 ? 41.503 -3.222 -38.262 1.00 91.44 136 SER A O 1
ATOM 1025 N N . LEU A 1 137 ? 40.289 -4.680 -37.060 1.00 91.06 137 LEU A N 1
ATOM 1026 C CA . LEU A 1 137 ? 40.841 -5.875 -37.699 1.00 91.06 137 LEU A CA 1
ATOM 1027 C C . LEU A 1 137 ? 40.496 -5.945 -39.195 1.00 91.06 137 LEU A C 1
ATOM 1029 O O . LEU A 1 137 ? 41.378 -6.208 -40.013 1.00 91.06 137 LEU A O 1
ATOM 1033 N N . ILE A 1 138 ? 39.241 -5.667 -39.567 1.00 92.44 138 ILE A N 1
ATOM 1034 C CA . ILE A 1 138 ? 38.806 -5.620 -40.975 1.00 92.44 138 ILE A CA 1
ATOM 1035 C C . ILE A 1 138 ? 39.571 -4.532 -41.738 1.00 92.44 138 ILE A C 1
ATOM 1037 O O . ILE A 1 138 ? 40.005 -4.754 -42.873 1.00 92.44 138 ILE A O 1
ATOM 1041 N N . LEU A 1 139 ? 39.775 -3.365 -41.121 1.00 90.75 139 LEU A N 1
ATOM 1042 C CA . LEU A 1 139 ? 40.511 -2.263 -41.738 1.00 90.75 139 LEU A CA 1
ATOM 1043 C C . LEU A 1 139 ? 41.982 -2.631 -41.986 1.00 90.75 139 LEU A C 1
ATOM 1045 O O . LEU A 1 139 ? 42.490 -2.412 -43.082 1.00 90.75 139 LEU A O 1
ATOM 1049 N N . ILE A 1 140 ? 42.654 -3.246 -41.009 1.00 92.25 140 ILE A N 1
ATOM 1050 C CA . ILE A 1 140 ? 44.052 -3.688 -41.149 1.00 92.25 140 ILE A CA 1
ATOM 1051 C C . ILE A 1 140 ? 44.175 -4.770 -42.232 1.00 92.25 140 ILE A C 1
ATOM 1053 O O . ILE A 1 140 ? 45.077 -4.716 -43.075 1.00 92.25 140 ILE A O 1
ATOM 1057 N N . LEU A 1 141 ? 43.259 -5.743 -42.247 1.00 89.12 141 LEU A N 1
ATOM 1058 C CA . LEU A 1 141 ? 43.283 -6.833 -43.222 1.00 89.12 141 LEU A CA 1
ATOM 1059 C C . LEU A 1 141 ? 43.029 -6.331 -44.650 1.00 89.12 141 LEU A C 1
ATOM 1061 O O . LEU A 1 141 ? 43.758 -6.691 -45.570 1.00 89.12 141 LEU A O 1
ATOM 1065 N N . SER A 1 142 ? 42.031 -5.468 -44.843 1.00 89.12 142 SER A N 1
ATOM 1066 C CA . SER A 1 142 ? 41.742 -4.893 -46.163 1.00 89.12 142 SER A CA 1
ATOM 1067 C C . SER A 1 142 ? 42.881 -4.006 -46.669 1.00 89.12 142 SER A C 1
ATOM 1069 O O . SER A 1 142 ? 43.287 -4.139 -47.824 1.00 89.12 142 SER A O 1
ATOM 1071 N N . LEU A 1 143 ? 43.455 -3.158 -45.808 1.00 88.31 143 LEU A N 1
ATOM 1072 C CA . LEU A 1 143 ? 44.554 -2.272 -46.188 1.00 88.31 143 LEU A CA 1
ATOM 1073 C C . LEU A 1 143 ? 45.828 -3.052 -46.544 1.00 88.31 143 LEU A C 1
ATOM 1075 O O . LEU A 1 143 ? 46.466 -2.755 -47.554 1.00 88.31 143 LEU A O 1
ATOM 1079 N N . SER A 1 144 ? 46.177 -4.075 -45.758 1.00 89.75 144 SER A N 1
ATOM 1080 C CA . SER A 1 144 ? 47.326 -4.942 -46.062 1.00 89.75 144 SER A CA 1
ATOM 1081 C C . SER A 1 144 ? 47.135 -5.717 -47.369 1.00 89.75 144 SER A C 1
ATOM 1083 O O . SER A 1 144 ? 48.071 -5.793 -48.165 1.00 89.75 144 SER A O 1
ATOM 1085 N N . LEU A 1 145 ? 45.924 -6.215 -47.648 1.00 89.00 145 LEU A N 1
ATOM 1086 C CA . LEU A 1 145 ? 45.615 -6.910 -48.899 1.00 89.00 145 LEU A CA 1
ATOM 1087 C C . LEU A 1 145 ? 45.749 -5.991 -50.123 1.00 89.00 145 LEU A C 1
ATOM 1089 O O . LEU A 1 145 ? 46.361 -6.385 -51.117 1.00 89.00 145 LEU A O 1
ATOM 1093 N N . ILE A 1 146 ? 45.227 -4.761 -50.048 1.00 90.94 146 ILE A N 1
ATOM 1094 C CA . ILE A 1 146 ? 45.349 -3.760 -51.123 1.00 90.94 146 ILE A CA 1
ATOM 1095 C C . ILE A 1 146 ? 46.824 -3.415 -51.370 1.00 90.94 146 ILE A C 1
ATOM 1097 O O . ILE A 1 146 ? 47.265 -3.347 -52.521 1.00 90.94 146 ILE A O 1
ATOM 1101 N N . LEU A 1 147 ? 47.608 -3.240 -50.301 1.00 87.06 147 LEU A N 1
ATOM 1102 C CA . LEU A 1 147 ? 49.030 -2.922 -50.409 1.00 87.06 147 LEU A CA 1
ATOM 1103 C C . LEU A 1 147 ? 49.819 -4.065 -51.066 1.00 87.06 147 LEU A C 1
ATOM 1105 O O . LEU A 1 147 ? 50.586 -3.814 -51.992 1.00 87.06 147 LEU A O 1
ATOM 1109 N N . ILE A 1 148 ? 49.593 -5.315 -50.652 1.00 91.00 148 ILE A N 1
ATOM 1110 C CA . ILE A 1 148 ? 50.256 -6.488 -51.243 1.00 91.00 148 ILE A CA 1
ATOM 1111 C C . ILE A 1 148 ? 49.881 -6.632 -52.721 1.00 91.00 148 ILE A C 1
ATOM 1113 O O . ILE A 1 148 ? 50.761 -6.820 -53.561 1.00 91.00 148 ILE A O 1
ATOM 1117 N N . LEU A 1 149 ? 48.593 -6.506 -53.056 1.00 84.94 149 LEU A N 1
ATOM 1118 C CA . LEU A 1 149 ? 48.131 -6.646 -54.435 1.00 84.94 149 LEU A CA 1
ATOM 1119 C C . LEU A 1 149 ? 48.715 -5.553 -55.340 1.00 84.94 149 LEU A C 1
ATOM 1121 O O . LEU A 1 149 ? 49.198 -5.861 -56.429 1.00 84.94 149 LEU A O 1
ATOM 1125 N N . SER A 1 150 ? 48.732 -4.296 -54.884 1.00 87.62 150 SER A N 1
ATOM 1126 C CA . SER A 1 150 ? 49.344 -3.199 -55.647 1.00 87.62 150 SER A CA 1
ATOM 1127 C C . SER A 1 150 ? 50.845 -3.412 -55.862 1.00 87.62 150 SER A C 1
ATOM 1129 O O . SER A 1 150 ? 51.327 -3.229 -56.979 1.00 87.62 150 SER A O 1
ATOM 1131 N N . LEU A 1 151 ? 51.574 -3.884 -54.843 1.00 85.69 151 LEU A N 1
ATOM 1132 C CA . LEU A 1 151 ? 53.003 -4.175 -54.950 1.00 85.69 151 LEU A CA 1
ATOM 1133 C C . LEU A 1 151 ? 53.286 -5.307 -55.948 1.00 85.69 151 LEU A C 1
ATOM 1135 O O . LEU A 1 151 ? 54.206 -5.186 -56.755 1.00 85.69 151 LEU A O 1
ATOM 1139 N N . ILE A 1 152 ? 52.483 -6.378 -55.938 1.00 89.94 152 ILE A N 1
ATOM 1140 C CA . ILE A 1 152 ? 52.594 -7.482 -56.905 1.00 89.94 152 ILE A CA 1
ATOM 1141 C C . ILE A 1 152 ? 52.358 -6.971 -58.331 1.00 89.94 152 ILE A C 1
ATOM 1143 O O . ILE A 1 152 ? 53.144 -7.281 -59.224 1.00 89.94 152 ILE A O 1
ATOM 1147 N N . VAL A 1 153 ? 51.316 -6.162 -58.551 1.00 85.25 153 VAL A N 1
ATOM 1148 C CA . VAL A 1 153 ? 51.014 -5.592 -59.876 1.00 85.25 153 VAL A CA 1
ATOM 1149 C C . VAL A 1 153 ? 52.161 -4.705 -60.369 1.00 85.25 153 VAL A C 1
ATOM 1151 O O . VAL A 1 153 ? 52.590 -4.846 -61.515 1.00 85.25 153 VAL A O 1
ATOM 1154 N N . ILE A 1 154 ? 52.703 -3.839 -59.507 1.00 87.69 154 ILE A N 1
ATOM 1155 C CA . ILE A 1 154 ? 53.854 -2.982 -59.836 1.00 87.69 154 ILE A CA 1
ATOM 1156 C C . ILE A 1 154 ? 55.084 -3.834 -60.177 1.00 87.69 154 ILE A C 1
ATOM 1158 O O . ILE A 1 154 ? 55.761 -3.565 -61.168 1.00 87.69 154 ILE A O 1
ATOM 1162 N N . LEU A 1 155 ? 55.360 -4.887 -59.402 1.00 84.19 155 LEU A N 1
ATOM 1163 C CA . LEU A 1 155 ? 56.501 -5.771 -59.636 1.00 84.19 155 LEU A CA 1
ATOM 1164 C C . LEU A 1 155 ? 56.381 -6.531 -60.965 1.00 84.19 155 LEU A C 1
ATOM 1166 O O . LEU A 1 155 ? 57.356 -6.599 -61.714 1.00 84.19 155 LEU A O 1
ATOM 1170 N N . ILE A 1 156 ? 55.193 -7.057 -61.287 1.00 87.62 156 ILE A N 1
ATOM 1171 C CA . ILE A 1 156 ? 54.918 -7.715 -62.574 1.00 87.62 156 ILE A CA 1
ATOM 1172 C C . ILE A 1 156 ? 55.132 -6.730 -63.727 1.00 87.62 156 ILE A C 1
ATOM 1174 O O . ILE A 1 156 ? 55.778 -7.079 -64.717 1.00 87.62 156 ILE A O 1
ATOM 1178 N N . LEU A 1 157 ? 54.643 -5.492 -63.592 1.00 82.75 157 LEU A N 1
ATOM 1179 C CA . LEU A 1 157 ? 54.807 -4.462 -64.615 1.00 82.75 157 LEU A CA 1
ATOM 1180 C C . LEU A 1 157 ? 56.291 -4.143 -64.854 1.00 82.75 157 LEU A C 1
ATOM 1182 O O . LEU A 1 157 ? 56.736 -4.163 -66.001 1.00 82.75 157 LEU A O 1
ATOM 1186 N N . ILE A 1 158 ? 57.071 -3.930 -63.790 1.00 86.94 158 ILE A N 1
ATOM 1187 C CA . ILE A 1 158 ? 58.516 -3.663 -63.884 1.00 86.94 158 ILE A CA 1
ATOM 1188 C C . ILE A 1 158 ? 59.249 -4.842 -64.533 1.00 86.94 158 ILE A C 1
ATOM 1190 O O . ILE A 1 158 ? 60.048 -4.636 -65.445 1.00 86.94 158 ILE A O 1
ATOM 1194 N N . LEU A 1 159 ? 58.962 -6.078 -64.112 1.00 81.38 159 LEU A N 1
ATOM 1195 C CA . LEU A 1 159 ? 59.610 -7.266 -64.668 1.00 81.38 159 LEU A CA 1
ATOM 1196 C C . LEU A 1 159 ? 59.274 -7.455 -66.153 1.00 81.38 159 LEU A C 1
ATOM 1198 O O . LEU A 1 159 ? 60.167 -7.746 -66.949 1.00 81.38 159 LEU A O 1
ATOM 1202 N N . SER A 1 160 ? 58.013 -7.235 -66.540 1.00 84.38 160 SER A N 1
ATOM 1203 C CA . SER A 1 160 ? 57.596 -7.283 -67.946 1.00 84.38 160 SER A CA 1
ATOM 1204 C C . SER A 1 160 ? 58.315 -6.226 -68.790 1.00 84.38 160 SER A C 1
ATOM 1206 O O . SER A 1 160 ? 58.795 -6.536 -69.879 1.00 84.38 160 SER A O 1
ATOM 1208 N N . LEU A 1 161 ? 58.485 -5.010 -68.259 1.00 80.44 161 LEU A N 1
ATOM 1209 C CA . LEU A 1 161 ? 59.191 -3.922 -68.932 1.00 80.44 161 LEU A CA 1
ATOM 1210 C C . LEU A 1 161 ? 60.685 -4.231 -69.104 1.00 80.44 161 LEU A C 1
ATOM 1212 O O . LEU A 1 161 ? 61.228 -4.019 -70.187 1.00 80.44 161 LEU A O 1
ATOM 1216 N N . ILE A 1 162 ? 61.342 -4.770 -68.070 1.00 85.56 162 ILE A N 1
ATOM 1217 C CA . ILE A 1 162 ? 62.751 -5.196 -68.132 1.00 85.56 162 ILE A CA 1
ATOM 1218 C C . ILE A 1 162 ? 62.929 -6.318 -69.164 1.00 85.56 162 ILE A C 1
ATOM 1220 O O . ILE A 1 162 ? 63.876 -6.286 -69.953 1.00 85.56 162 ILE A O 1
ATOM 1224 N N . LEU A 1 163 ? 62.013 -7.291 -69.206 1.00 80.69 163 LEU A N 1
ATOM 1225 C CA . LEU A 1 163 ? 62.068 -8.385 -70.175 1.00 80.69 163 LEU A CA 1
ATOM 1226 C C . LEU A 1 163 ? 61.903 -7.866 -71.610 1.00 80.69 163 LEU A C 1
ATOM 1228 O O . LEU A 1 163 ? 62.700 -8.215 -72.476 1.00 80.69 163 LEU A O 1
ATOM 1232 N N . ILE A 1 164 ? 60.929 -6.984 -71.852 1.00 81.62 164 ILE A N 1
ATOM 1233 C CA . ILE A 1 164 ? 60.721 -6.355 -73.164 1.00 81.62 164 ILE A CA 1
ATOM 1234 C C . ILE A 1 164 ? 61.960 -5.554 -73.575 1.00 81.62 164 ILE A C 1
ATOM 1236 O O . ILE A 1 164 ? 62.448 -5.713 -74.692 1.00 81.62 164 ILE A O 1
ATOM 1240 N N . LEU A 1 165 ? 62.508 -4.732 -72.677 1.00 77.38 165 LEU A N 1
ATOM 1241 C CA . LEU A 1 165 ? 63.678 -3.906 -72.972 1.00 77.38 165 LEU A CA 1
ATOM 1242 C C . LEU A 1 165 ? 64.928 -4.750 -73.251 1.00 77.38 165 LEU A C 1
ATOM 1244 O O . LEU A 1 165 ? 65.671 -4.447 -74.183 1.00 77.38 165 LEU A O 1
ATOM 1248 N N . SER A 1 166 ? 65.153 -5.822 -72.488 1.00 79.38 166 SER A N 1
ATOM 1249 C CA . SER A 1 166 ? 66.275 -6.736 -72.734 1.00 79.38 166 SER A CA 1
ATOM 1250 C C . SER A 1 166 ? 66.111 -7.509 -74.046 1.00 79.38 166 SER A C 1
ATOM 1252 O O . SER A 1 166 ? 67.082 -7.632 -74.789 1.00 79.38 166 SER A O 1
ATOM 1254 N N . LEU A 1 167 ? 64.894 -7.948 -74.397 1.00 76.06 167 LEU A N 1
ATOM 1255 C CA . LEU A 1 167 ? 64.612 -8.584 -75.687 1.00 76.06 167 LEU A CA 1
ATOM 1256 C C . LEU A 1 167 ? 64.837 -7.618 -76.859 1.00 76.06 167 LEU A C 1
ATOM 1258 O O . LEU A 1 167 ? 65.456 -8.002 -77.850 1.00 76.06 167 LEU A O 1
ATOM 1262 N N . ILE A 1 168 ? 64.393 -6.362 -76.734 1.00 77.94 168 ILE A N 1
ATOM 1263 C CA . ILE A 1 168 ? 64.663 -5.307 -77.722 1.00 77.94 168 ILE A CA 1
ATOM 1264 C C . ILE A 1 168 ? 66.172 -5.087 -77.856 1.00 77.94 168 ILE A C 1
ATOM 1266 O O . ILE A 1 168 ? 66.674 -5.047 -78.974 1.00 77.94 168 ILE A O 1
ATOM 1270 N N . LEU A 1 169 ? 66.911 -4.984 -76.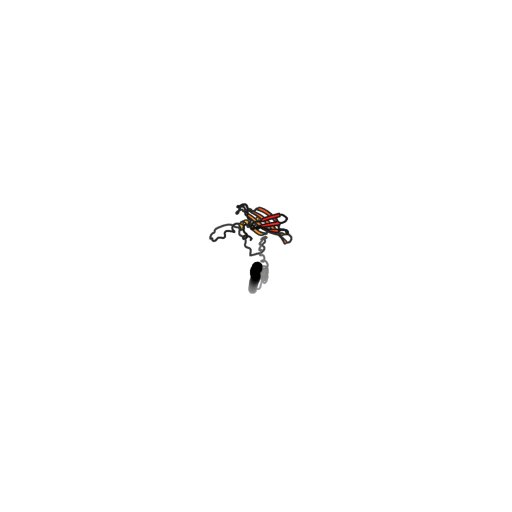748 1.00 75.94 169 LEU A N 1
ATOM 1271 C CA . LEU A 1 169 ? 68.361 -4.781 -76.775 1.00 75.94 169 LEU A CA 1
ATOM 1272 C C . LEU A 1 169 ? 69.089 -5.939 -77.473 1.00 75.94 169 LEU A C 1
ATOM 1274 O O . LEU A 1 169 ? 69.948 -5.698 -78.320 1.00 75.94 169 LEU A O 1
ATOM 1278 N N . VAL A 1 170 ? 68.730 -7.186 -77.157 1.00 78.31 170 VAL A N 1
ATOM 1279 C CA . VAL A 1 170 ? 69.283 -8.380 -77.816 1.00 78.31 170 VAL A CA 1
ATOM 1280 C C . VAL A 1 170 ? 68.949 -8.378 -79.307 1.00 78.31 170 VAL A C 1
ATOM 1282 O O . VAL A 1 170 ? 69.834 -8.610 -80.127 1.00 78.31 170 VAL A O 1
ATOM 1285 N N . LEU A 1 171 ? 67.706 -8.059 -79.678 1.00 69.69 171 LEU A N 1
ATOM 1286 C CA . LEU A 1 171 ? 67.286 -7.971 -81.076 1.00 69.69 171 LEU A CA 1
ATOM 1287 C C . LEU A 1 171 ? 68.072 -6.893 -81.837 1.00 69.69 171 LEU A C 1
ATOM 1289 O O . LEU A 1 171 ? 68.566 -7.157 -82.931 1.00 69.69 171 LEU A O 1
ATOM 1293 N N . VAL A 1 172 ? 68.245 -5.708 -81.242 1.00 74.06 172 VAL A N 1
ATOM 1294 C CA . VAL A 1 172 ? 69.062 -4.616 -81.797 1.00 74.06 172 VAL A CA 1
ATOM 1295 C C . VAL A 1 172 ? 70.515 -5.061 -81.974 1.00 74.06 172 VAL A C 1
ATOM 1297 O O . VAL A 1 172 ? 71.094 -4.812 -83.028 1.00 74.06 172 VAL A O 1
ATOM 1300 N N . LEU A 1 173 ? 71.103 -5.754 -80.994 1.00 67.19 173 LEU A N 1
ATOM 1301 C CA . LEU A 1 173 ? 72.474 -6.267 -81.086 1.00 67.19 173 LEU A CA 1
ATOM 1302 C C . LEU A 1 173 ? 72.635 -7.326 -82.192 1.00 67.19 173 LEU A C 1
ATOM 1304 O O . LEU A 1 173 ? 73.609 -7.261 -82.941 1.00 67.19 173 LEU A O 1
ATOM 1308 N N . ILE A 1 174 ? 71.678 -8.250 -82.348 1.00 67.06 174 ILE A N 1
ATOM 1309 C CA . ILE A 1 174 ? 71.668 -9.258 -83.429 1.00 67.06 174 ILE A CA 1
ATOM 1310 C C . ILE A 1 174 ? 71.550 -8.590 -84.808 1.00 67.06 174 ILE A C 1
ATOM 1312 O O . ILE A 1 174 ? 72.278 -8.945 -85.739 1.00 67.06 174 ILE A O 1
ATOM 1316 N N . LEU A 1 175 ? 70.666 -7.597 -84.946 1.00 61.94 175 LEU A N 1
ATOM 1317 C CA . LEU A 1 175 ? 70.506 -6.819 -86.181 1.00 61.94 175 LEU A CA 1
ATOM 1318 C C . LEU A 1 175 ? 71.787 -6.049 -86.537 1.00 61.94 175 LEU A C 1
ATOM 1320 O O . LEU A 1 175 ? 72.163 -5.990 -87.704 1.00 61.94 175 LEU A O 1
ATOM 1324 N N . ASN A 1 176 ? 72.502 -5.520 -85.541 1.00 61.09 176 ASN A N 1
ATOM 1325 C CA . ASN A 1 176 ? 73.750 -4.784 -85.768 1.00 61.09 176 ASN A CA 1
ATOM 1326 C C . ASN A 1 176 ? 74.913 -5.685 -86.228 1.00 61.09 176 ASN A C 1
ATOM 1328 O O . ASN A 1 176 ? 75.819 -5.216 -86.910 1.00 61.09 176 ASN A O 1
ATOM 1332 N N . TRP A 1 177 ? 74.903 -6.973 -85.867 1.00 54.09 177 TRP A N 1
ATOM 1333 C CA . TRP A 1 177 ? 75.934 -7.940 -86.270 1.00 54.09 177 TRP A CA 1
ATOM 1334 C C . TRP A 1 177 ? 75.685 -8.569 -87.648 1.00 54.09 177 TRP A C 1
ATOM 1336 O O . TRP A 1 177 ? 76.592 -9.188 -88.201 1.00 54.09 177 TRP A O 1
ATOM 1346 N N . THR A 1 178 ? 74.484 -8.421 -88.216 1.00 52.56 178 THR A N 1
ATOM 1347 C CA . THR A 1 178 ? 74.088 -9.135 -89.440 1.00 52.56 178 THR A CA 1
ATOM 1348 C C . THR A 1 178 ? 74.201 -8.323 -90.737 1.00 52.56 178 THR A C 1
ATOM 1350 O O . THR A 1 178 ? 74.286 -8.957 -91.782 1.00 52.56 178 THR A O 1
ATOM 1353 N N . MET A 1 179 ? 74.303 -6.981 -90.725 1.00 46.16 179 MET A N 1
ATOM 1354 C CA . MET A 1 179 ? 74.570 -6.155 -91.929 1.00 46.16 179 MET A CA 1
ATOM 1355 C C . MET A 1 179 ? 75.102 -4.738 -91.582 1.00 46.16 179 MET A C 1
ATOM 1357 O O . MET A 1 179 ? 74.455 -4.044 -90.801 1.00 46.16 179 MET A O 1
ATOM 1361 N N . PRO A 1 180 ? 76.175 -4.209 -92.218 1.00 48.00 180 PRO A N 1
ATOM 1362 C CA . PRO A 1 180 ? 76.644 -2.829 -92.002 1.00 48.00 180 PRO A CA 1
ATOM 1363 C C . PRO A 1 180 ? 75.893 -1.757 -92.822 1.00 48.00 180 PRO A C 1
ATOM 1365 O O . PRO A 1 180 ? 76.338 -0.615 -92.902 1.00 48.00 180 PRO A O 1
ATOM 1368 N N . ALA A 1 181 ? 74.751 -2.078 -93.438 1.00 48.41 181 ALA A N 1
ATOM 1369 C CA . ALA A 1 181 ? 73.999 -1.126 -94.255 1.00 48.41 181 ALA A CA 1
ATOM 1370 C C . ALA A 1 181 ? 72.484 -1.302 -94.093 1.00 48.41 181 ALA A C 1
ATOM 1372 O O . ALA A 1 181 ? 71.845 -1.890 -94.955 1.00 48.41 181 ALA A O 1
ATOM 1373 N N . GLN A 1 182 ? 71.932 -0.797 -92.981 1.00 49.28 182 GLN A N 1
ATOM 1374 C CA . GLN A 1 182 ? 70.590 -0.191 -92.864 1.00 49.28 182 GLN A CA 1
ATOM 1375 C C . GLN A 1 182 ? 70.275 0.133 -91.392 1.00 49.28 182 GLN A C 1
ATOM 1377 O O . GLN A 1 182 ? 69.515 -0.549 -90.713 1.00 49.28 182 GLN A O 1
ATOM 1382 N N . ALA A 1 183 ? 70.813 1.251 -90.905 1.00 47.84 183 ALA A N 1
ATOM 1383 C CA . ALA A 1 183 ? 70.487 1.798 -89.584 1.00 47.84 183 ALA A CA 1
ATOM 1384 C C . ALA A 1 183 ? 69.068 2.422 -89.494 1.00 47.84 183 ALA A C 1
ATOM 1386 O O . ALA A 1 183 ? 68.660 2.887 -88.434 1.00 47.84 183 ALA A O 1
ATOM 1387 N N . VAL A 1 184 ? 68.297 2.442 -90.592 1.00 51.47 184 VAL A N 1
ATOM 1388 C CA . VAL A 1 184 ? 67.067 3.255 -90.718 1.00 51.47 184 VAL A CA 1
ATOM 1389 C C . VAL A 1 184 ? 65.778 2.487 -90.372 1.00 51.47 184 VAL A C 1
ATOM 1391 O O . VAL A 1 184 ? 64.801 3.091 -89.940 1.00 51.47 184 VAL A O 1
ATOM 1394 N N . LEU A 1 185 ? 65.757 1.153 -90.463 1.00 49.00 185 LEU A N 1
ATOM 1395 C CA . LEU A 1 185 ? 64.546 0.357 -90.184 1.00 49.00 185 LEU A CA 1
ATOM 1396 C C . LEU A 1 185 ? 64.364 0.007 -88.695 1.00 49.00 185 LEU A C 1
ATOM 1398 O O . LEU A 1 185 ? 63.237 -0.163 -88.231 1.00 49.00 185 LEU A O 1
ATOM 1402 N N . VAL A 1 186 ? 65.453 -0.018 -87.919 1.00 48.59 186 VAL A N 1
ATOM 1403 C CA . VAL A 1 186 ? 65.419 -0.319 -86.476 1.00 48.59 186 VAL A CA 1
ATOM 1404 C C . VAL A 1 186 ? 64.863 0.861 -85.665 1.00 48.59 186 VAL A C 1
ATOM 1406 O O . VAL A 1 186 ? 64.121 0.647 -84.708 1.00 48.59 186 VAL A O 1
ATOM 1409 N N . GLN A 1 187 ? 65.105 2.110 -86.090 1.00 48.22 187 GLN A N 1
ATOM 1410 C CA . GLN A 1 187 ? 64.511 3.290 -85.444 1.00 48.22 187 GLN A CA 1
ATOM 1411 C C . GLN A 1 187 ? 62.985 3.379 -85.620 1.00 48.22 187 GLN A C 1
ATOM 1413 O O . GLN A 1 187 ? 62.300 3.870 -84.722 1.00 48.22 187 GLN A O 1
ATOM 1418 N N . MET A 1 188 ? 62.425 2.859 -86.719 1.00 46.78 188 MET A N 1
ATOM 1419 C CA . MET A 1 188 ? 60.968 2.849 -86.919 1.00 46.78 188 MET A CA 1
ATOM 1420 C C . MET A 1 188 ? 60.258 1.772 -86.085 1.00 46.78 188 MET A C 1
ATOM 1422 O O . MET A 1 188 ? 59.162 2.016 -85.577 1.00 46.78 188 MET A O 1
ATOM 1426 N N . PHE A 1 189 ? 60.880 0.607 -85.874 1.00 45.00 189 PHE A N 1
ATOM 1427 C CA . PHE A 1 189 ? 60.278 -0.459 -85.061 1.00 45.00 189 PHE A CA 1
ATOM 1428 C C . PHE A 1 189 ? 60.272 -0.133 -83.560 1.00 45.00 189 PHE A C 1
ATOM 1430 O O . PHE A 1 189 ? 59.275 -0.390 -82.887 1.00 45.00 189 PHE A O 1
ATOM 1437 N N . VAL A 1 190 ? 61.321 0.518 -83.043 1.00 45.75 190 VAL A N 1
ATOM 1438 C CA . VAL A 1 190 ? 61.386 0.935 -81.626 1.00 45.75 190 VAL A CA 1
ATOM 1439 C C . VAL A 1 190 ? 60.389 2.067 -81.314 1.00 45.75 190 VAL A C 1
ATOM 1441 O O . VAL A 1 190 ? 59.824 2.104 -80.223 1.00 45.75 190 VAL A O 1
ATOM 1444 N 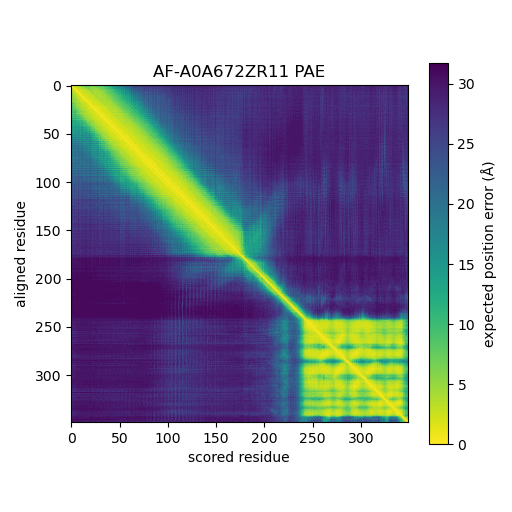N . SER A 1 191 ? 60.089 2.931 -82.291 1.00 42.69 191 SER A N 1
ATOM 1445 C CA . SER A 1 191 ? 59.078 3.999 -82.171 1.00 42.69 191 SER A CA 1
ATOM 1446 C C . SER A 1 191 ? 57.632 3.468 -82.189 1.00 42.69 191 SER A C 1
ATOM 1448 O O . SER A 1 191 ? 56.752 3.995 -81.508 1.00 42.69 191 SER A O 1
ATOM 1450 N N . SER A 1 192 ? 57.384 2.356 -82.890 1.00 41.34 192 SER A N 1
ATOM 1451 C CA . SER A 1 192 ? 56.039 1.773 -83.032 1.00 41.34 192 SER A CA 1
ATOM 1452 C C . SER A 1 192 ? 55.550 1.048 -81.767 1.00 41.34 192 SER A C 1
ATOM 1454 O O . SER A 1 192 ? 54.350 1.017 -81.497 1.00 41.34 192 SER A O 1
ATOM 1456 N N . CYS A 1 193 ? 56.460 0.516 -80.942 1.00 40.91 193 CYS A N 1
ATOM 1457 C CA . CYS A 1 193 ? 56.107 -0.126 -79.669 1.00 40.91 193 CYS A CA 1
ATOM 1458 C C . CYS A 1 193 ? 55.774 0.873 -78.546 1.00 40.91 193 CYS A C 1
ATOM 1460 O O . CYS A 1 193 ? 55.042 0.519 -77.624 1.00 40.91 193 CYS A O 1
ATOM 1462 N N . PHE A 1 194 ? 56.242 2.125 -78.625 1.00 39.06 194 PHE A N 1
ATOM 1463 C CA . PHE A 1 194 ? 55.942 3.157 -77.620 1.00 39.06 194 PHE A CA 1
ATOM 1464 C C . PHE A 1 194 ? 54.540 3.781 -77.772 1.00 39.06 194 PHE A C 1
ATOM 1466 O O . PHE A 1 194 ? 54.063 4.447 -76.857 1.00 39.06 194 PHE A O 1
ATOM 1473 N N . SER A 1 195 ? 53.847 3.533 -78.890 1.00 36.59 195 SER A N 1
ATOM 1474 C CA . SER A 1 195 ? 52.528 4.116 -79.187 1.00 36.59 195 SER A CA 1
ATOM 1475 C C . SER A 1 195 ? 51.331 3.260 -78.743 1.00 36.59 195 SER A C 1
ATOM 1477 O O . SER A 1 195 ? 50.193 3.703 -78.888 1.00 36.59 195 SER A O 1
ATOM 1479 N N . LEU A 1 196 ? 51.545 2.053 -78.205 1.00 36.09 196 LEU A N 1
ATOM 1480 C CA . LEU A 1 196 ? 50.455 1.138 -77.824 1.00 36.09 196 LEU A CA 1
ATOM 1481 C C . LEU A 1 196 ? 50.147 1.095 -76.319 1.00 36.09 196 LEU A C 1
ATOM 1483 O O . LEU A 1 196 ? 49.349 0.269 -75.887 1.00 36.09 196 LEU A O 1
ATOM 1487 N N . ASN A 1 197 ? 50.716 2.006 -75.523 1.00 37.75 197 ASN A N 1
ATOM 1488 C CA . ASN A 1 197 ? 50.517 2.038 -74.068 1.00 37.75 197 ASN A CA 1
ATOM 1489 C C . ASN A 1 197 ? 49.578 3.162 -73.577 1.00 37.75 197 ASN A C 1
ATOM 1491 O O . ASN A 1 197 ? 49.711 3.644 -72.456 1.00 37.75 197 ASN A O 1
ATOM 1495 N N . SER A 1 198 ? 48.624 3.598 -74.407 1.00 40.12 198 SER A N 1
ATOM 1496 C CA . SER A 1 198 ? 47.650 4.644 -74.044 1.00 40.12 198 SER A CA 1
ATOM 1497 C C . SER A 1 198 ? 46.210 4.375 -74.497 1.00 40.12 198 SER A C 1
ATOM 1499 O O . SER A 1 198 ? 45.425 5.307 -74.621 1.00 40.12 198 SER A O 1
ATOM 1501 N N . TYR A 1 199 ? 45.822 3.111 -74.692 1.00 34.19 199 TYR A N 1
ATOM 1502 C CA . TYR A 1 199 ? 44.425 2.740 -74.950 1.00 34.19 199 TYR A CA 1
ATOM 1503 C C . TYR A 1 199 ? 44.066 1.395 -74.311 1.00 34.19 199 TYR A C 1
ATOM 1505 O O . TYR A 1 199 ? 43.878 0.401 -74.999 1.00 34.19 199 TYR A O 1
ATOM 1513 N N . LEU A 1 200 ? 43.963 1.367 -72.979 1.00 31.20 200 LEU A N 1
ATOM 1514 C CA . LEU A 1 200 ? 43.138 0.402 -72.235 1.00 31.20 200 LEU A CA 1
ATOM 1515 C C . LEU A 1 200 ? 42.911 0.908 -70.800 1.00 31.20 200 LEU A C 1
ATOM 1517 O O . LEU A 1 200 ? 43.299 0.299 -69.812 1.00 31.20 200 LEU A O 1
ATOM 1521 N N . PHE A 1 201 ? 42.255 2.064 -70.691 1.00 32.47 201 PHE A N 1
ATOM 1522 C CA . PHE A 1 201 ? 41.528 2.451 -69.481 1.00 32.47 201 PHE A CA 1
ATOM 1523 C C . PHE A 1 201 ? 40.129 2.905 -69.902 1.00 32.47 201 PHE A C 1
ATOM 1525 O O . PHE A 1 201 ? 39.818 4.085 -70.019 1.00 32.47 201 PHE A O 1
ATOM 1532 N N . SER A 1 202 ? 39.292 1.928 -70.242 1.00 30.73 202 SER A N 1
ATOM 1533 C CA . SER A 1 202 ? 37.855 2.129 -70.409 1.00 30.73 202 SER A CA 1
ATOM 1534 C C . SER A 1 202 ? 37.130 0.856 -69.990 1.00 30.73 202 SER A C 1
ATOM 1536 O O . SER A 1 202 ? 36.668 0.070 -70.811 1.00 30.73 202 SER A O 1
ATOM 1538 N N . SER A 1 203 ? 37.048 0.632 -68.681 1.00 28.64 203 SER A N 1
ATOM 1539 C CA . SER A 1 203 ? 35.968 -0.163 -68.109 1.00 28.64 203 SER A CA 1
ATOM 1540 C C . SER A 1 203 ? 34.850 0.795 -67.710 1.00 28.64 203 SER A C 1
ATOM 1542 O O . SER A 1 203 ? 34.817 1.366 -66.623 1.00 28.64 203 SER A O 1
ATOM 1544 N N . ARG A 1 204 ? 33.905 0.979 -68.635 1.00 27.86 204 ARG A N 1
ATOM 1545 C CA . ARG A 1 204 ? 32.533 1.325 -68.270 1.00 27.86 204 ARG A CA 1
ATOM 1546 C C . ARG A 1 204 ? 31.969 0.156 -67.461 1.00 27.86 204 ARG A C 1
ATOM 1548 O O . ARG A 1 204 ? 31.755 -0.915 -68.018 1.00 27.86 204 ARG A O 1
ATOM 1555 N N . SER A 1 205 ? 31.660 0.378 -66.192 1.00 26.47 205 SER A N 1
ATOM 1556 C CA . SER A 1 205 ? 30.576 -0.327 -65.511 1.00 26.47 205 SER A CA 1
ATOM 1557 C C . SER A 1 205 ? 29.441 0.669 -65.302 1.00 26.47 205 SER A C 1
ATOM 1559 O O . SER A 1 205 ? 29.463 1.525 -64.424 1.00 26.47 205 SER A O 1
ATOM 1561 N N . CYS A 1 206 ? 28.451 0.579 -66.185 1.00 24.78 206 CYS A N 1
ATOM 1562 C CA . CYS A 1 206 ? 27.133 1.132 -65.943 1.00 24.78 206 CYS A CA 1
ATOM 1563 C C . CYS A 1 206 ? 26.401 0.155 -65.015 1.00 24.78 206 CYS A C 1
ATOM 1565 O O . CYS A 1 206 ? 26.172 -0.988 -65.399 1.00 24.78 206 CYS A O 1
ATOM 1567 N N . PHE A 1 207 ? 26.035 0.606 -63.818 1.00 25.94 207 PHE A N 1
ATOM 1568 C CA . PHE A 1 207 ? 24.832 0.140 -63.139 1.00 25.94 207 PHE A CA 1
ATOM 1569 C C . PHE A 1 207 ? 24.001 1.378 -62.815 1.00 25.94 207 PHE A C 1
ATOM 1571 O O . PHE A 1 207 ? 24.362 2.198 -61.977 1.00 25.94 207 PHE A O 1
ATOM 1578 N N . SER A 1 208 ? 22.905 1.518 -63.553 1.00 25.66 208 SER A N 1
ATOM 1579 C CA . SER A 1 208 ? 21.722 2.238 -63.107 1.00 25.66 208 SER A CA 1
ATOM 1580 C C . SER A 1 208 ? 21.045 1.379 -62.040 1.00 25.66 208 SER A C 1
ATOM 1582 O O . SER A 1 208 ? 20.819 0.196 -62.285 1.00 25.66 208 SER A O 1
ATOM 1584 N N . LEU A 1 209 ? 20.728 1.962 -60.883 1.00 27.05 209 LEU A N 1
ATOM 1585 C CA . LEU A 1 209 ? 19.521 1.637 -60.128 1.00 27.05 209 LEU A CA 1
ATOM 1586 C C . LEU A 1 209 ? 19.153 2.812 -59.213 1.00 27.05 209 LEU A C 1
ATOM 1588 O O . LEU A 1 209 ? 19.986 3.404 -58.532 1.00 27.05 209 LEU A O 1
ATOM 1592 N N . SER A 1 210 ? 17.878 3.147 -59.312 1.00 26.06 210 SER A N 1
ATOM 1593 C CA . SER A 1 210 ? 17.093 4.152 -58.613 1.00 26.06 210 SER A CA 1
ATOM 1594 C C . SER A 1 210 ? 16.966 3.917 -57.104 1.00 26.06 210 SER A C 1
ATOM 1596 O O . SER A 1 210 ? 17.083 2.794 -56.625 1.00 26.06 210 SER A O 1
ATOM 1598 N N . GLU A 1 211 ? 16.657 5.017 -56.413 1.00 27.05 211 GLU A N 1
ATOM 1599 C CA . GLU A 1 211 ? 15.972 5.182 -55.119 1.00 27.05 211 GLU A CA 1
ATOM 1600 C C . GLU A 1 211 ? 15.455 3.923 -54.394 1.00 27.05 211 GLU A C 1
ATOM 1602 O O . GLU A 1 211 ? 14.662 3.167 -54.952 1.00 27.05 211 GLU A O 1
ATOM 1607 N N . SER A 1 212 ? 15.759 3.788 -53.092 1.00 24.80 212 SER A N 1
ATOM 1608 C CA . SER A 1 212 ? 14.754 3.716 -52.002 1.00 24.80 212 SER A CA 1
ATOM 1609 C C . SER A 1 212 ? 15.387 3.631 -50.595 1.00 24.80 212 SER A C 1
ATOM 1611 O O . SER A 1 212 ? 16.483 3.117 -50.394 1.00 24.80 212 SER A O 1
ATOM 1613 N N . PHE A 1 213 ? 14.661 4.204 -49.633 1.00 29.70 213 PHE A N 1
ATOM 1614 C CA . PHE A 1 213 ? 14.881 4.304 -48.186 1.00 29.70 213 PHE A CA 1
ATOM 1615 C C . PHE A 1 213 ? 15.310 3.001 -47.485 1.00 29.70 213 PHE A C 1
ATOM 1617 O O . PHE A 1 213 ? 14.773 1.949 -47.805 1.00 29.70 213 PHE A O 1
ATOM 1624 N N . PHE A 1 214 ? 16.101 3.100 -46.402 1.00 25.73 214 PHE A N 1
ATOM 1625 C CA . PHE A 1 214 ? 15.743 2.452 -45.128 1.00 25.73 214 PHE A CA 1
ATOM 1626 C C . PHE A 1 214 ? 16.524 3.018 -43.930 1.00 25.73 214 PHE A C 1
ATOM 1628 O O . PHE A 1 214 ? 17.750 3.100 -43.916 1.00 25.73 214 PHE A O 1
ATOM 1635 N N . MET A 1 215 ? 15.768 3.387 -42.903 1.00 31.98 215 MET A N 1
ATOM 1636 C CA . MET A 1 215 ? 16.215 3.757 -41.567 1.00 31.98 215 MET A CA 1
ATOM 1637 C C . MET A 1 215 ? 16.318 2.490 -40.702 1.00 31.98 215 MET A C 1
ATOM 1639 O O . MET A 1 215 ? 15.406 1.677 -40.714 1.00 31.98 215 MET A O 1
ATOM 1643 N N . VAL A 1 216 ? 17.441 2.364 -39.986 1.00 28.81 216 VAL A N 1
ATOM 1644 C CA . VAL A 1 216 ? 17.691 1.821 -38.627 1.00 28.81 216 VAL A CA 1
ATOM 1645 C C . VAL A 1 216 ? 16.791 0.698 -38.052 1.00 28.81 216 VAL A C 1
ATOM 1647 O O . VAL A 1 216 ? 15.571 0.724 -38.132 1.00 28.81 216 VAL A O 1
ATOM 1650 N N . LYS A 1 217 ? 17.450 -0.143 -37.230 1.00 31.91 217 LYS A N 1
ATOM 1651 C CA . LYS A 1 217 ? 16.956 -0.859 -36.027 1.00 31.91 217 LYS A CA 1
ATOM 1652 C C . LYS A 1 217 ? 16.654 -2.354 -36.195 1.00 31.91 217 LYS A C 1
ATOM 1654 O O . LYS A 1 217 ? 15.534 -2.783 -36.442 1.00 31.91 217 LYS A O 1
ATOM 1659 N N . GLY A 1 218 ? 17.675 -3.162 -35.907 1.00 30.94 218 GLY A N 1
ATOM 1660 C CA . GLY A 1 218 ? 17.466 -4.483 -35.321 1.00 30.94 218 GLY A CA 1
ATOM 1661 C C . GLY A 1 218 ? 16.904 -4.348 -33.900 1.00 30.94 218 GLY A C 1
ATOM 1662 O O . GLY A 1 218 ? 17.287 -3.432 -33.173 1.00 30.94 218 GLY A O 1
ATOM 1663 N N . ALA A 1 219 ? 16.024 -5.289 -33.543 1.00 32.97 219 ALA A N 1
ATOM 1664 C CA . ALA A 1 219 ? 15.290 -5.442 -32.280 1.00 32.97 219 ALA A CA 1
ATOM 1665 C C . ALA A 1 219 ? 13.930 -4.716 -32.173 1.00 32.97 219 ALA A C 1
ATOM 1667 O O . ALA A 1 219 ? 13.710 -3.898 -31.285 1.00 32.97 219 ALA A O 1
ATOM 1668 N N . ALA A 1 220 ? 12.976 -5.096 -33.028 1.00 29.12 220 ALA A N 1
ATOM 1669 C CA . ALA A 1 220 ? 11.565 -5.173 -32.645 1.00 29.12 220 ALA A CA 1
ATOM 1670 C C . ALA A 1 220 ? 10.871 -6.277 -33.461 1.00 29.12 220 ALA A C 1
ATOM 1672 O O . ALA A 1 220 ? 11.000 -6.348 -34.681 1.00 29.12 220 ALA A O 1
ATOM 1673 N N . LEU A 1 221 ? 10.192 -7.175 -32.751 1.00 30.52 221 LEU A N 1
ATOM 1674 C CA . LEU A 1 221 ? 9.492 -8.348 -33.263 1.00 30.52 221 LEU A CA 1
ATOM 1675 C C . LEU A 1 221 ? 8.309 -7.915 -34.149 1.00 30.52 221 LEU A C 1
ATOM 1677 O O . LEU A 1 221 ? 7.313 -7.397 -33.651 1.00 30.52 221 LEU A O 1
ATOM 1681 N N . PHE A 1 222 ? 8.416 -8.140 -35.459 1.00 31.70 222 PHE A N 1
ATOM 1682 C CA . PHE A 1 222 ? 7.300 -8.010 -36.394 1.00 31.70 222 PHE A CA 1
ATOM 1683 C C . PHE A 1 222 ? 6.302 -9.158 -36.177 1.00 31.70 222 PHE A C 1
ATOM 1685 O O . PHE A 1 222 ? 6.646 -10.330 -36.330 1.00 31.70 222 PHE A O 1
ATOM 1692 N N . LEU A 1 223 ? 5.055 -8.818 -35.845 1.00 37.62 223 LEU A N 1
ATOM 1693 C CA . LEU A 1 223 ? 3.922 -9.743 -35.864 1.00 37.62 223 LEU A CA 1
ATOM 1694 C C . LEU A 1 223 ? 3.601 -10.112 -37.323 1.00 37.62 223 LEU A C 1
ATOM 1696 O O . LEU A 1 223 ? 3.202 -9.262 -38.116 1.00 37.62 223 LEU A O 1
ATOM 1700 N N . GLN A 1 224 ? 3.808 -11.383 -37.672 1.00 33.94 224 GLN A N 1
ATOM 1701 C CA . GLN A 1 224 ? 3.551 -11.943 -39.000 1.00 33.94 224 GLN A CA 1
ATOM 1702 C C . GLN A 1 224 ? 2.050 -12.036 -39.328 1.00 33.94 224 GLN A C 1
ATOM 1704 O O . GLN A 1 224 ? 1.259 -12.603 -38.579 1.00 33.94 224 GLN A O 1
ATOM 1709 N N . GLN A 1 225 ? 1.705 -11.585 -40.532 1.00 29.20 225 GLN A N 1
ATOM 1710 C CA . GLN A 1 225 ? 0.508 -11.920 -41.307 1.00 29.20 225 GLN A CA 1
ATOM 1711 C C . GLN A 1 225 ? 1.009 -12.050 -42.757 1.00 29.20 225 GLN A C 1
ATOM 1713 O O . GLN A 1 225 ? 1.547 -11.087 -43.280 1.00 29.20 225 GLN A O 1
ATOM 1718 N N . GLY A 1 226 ? 0.983 -13.154 -43.501 1.00 28.27 226 GLY A N 1
ATOM 1719 C CA . GLY A 1 226 ? 0.571 -14.548 -43.343 1.00 28.27 226 GLY A CA 1
ATOM 1720 C C . GLY A 1 226 ? 0.365 -15.099 -44.770 1.00 28.27 226 GLY A C 1
ATOM 1721 O O . GLY A 1 226 ? -0.259 -14.401 -45.564 1.00 28.27 226 GLY A O 1
ATOM 1722 N N . SER A 1 227 ? 0.889 -16.289 -45.117 1.00 26.42 227 SER A N 1
ATOM 1723 C CA . SER A 1 227 ? 0.367 -17.214 -46.162 1.00 26.42 227 SER A CA 1
ATOM 1724 C C . SER A 1 227 ? 1.207 -18.508 -46.281 1.00 26.42 227 SER A C 1
ATOM 1726 O O . SER A 1 227 ? 2.344 -18.464 -46.729 1.00 26.42 227 SER A O 1
ATOM 1728 N N . SER A 1 228 ? 0.596 -19.621 -45.838 1.00 29.55 228 SER A N 1
ATOM 1729 C CA . SER A 1 228 ? 0.556 -21.023 -46.345 1.00 29.55 228 SER A CA 1
ATOM 1730 C C . SER A 1 228 ? 1.804 -21.645 -47.026 1.00 29.55 228 SER A C 1
ATOM 1732 O O . SER A 1 228 ? 2.332 -21.062 -47.958 1.00 29.55 228 SER A O 1
ATOM 1734 N N . ALA A 1 229 ? 2.272 -22.877 -46.752 1.00 26.14 229 ALA A N 1
ATOM 1735 C CA . ALA A 1 229 ? 1.569 -24.114 -46.384 1.00 26.14 229 ALA A CA 1
ATOM 1736 C C . ALA A 1 229 ? 2.498 -25.199 -45.758 1.00 26.14 229 ALA A C 1
ATOM 1738 O O . ALA A 1 229 ? 3.694 -25.224 -46.028 1.00 26.14 229 ALA A O 1
ATOM 1739 N N . GLN A 1 230 ? 1.858 -26.145 -45.045 1.00 28.86 230 GLN A N 1
ATOM 1740 C CA . GLN A 1 230 ? 2.304 -27.454 -44.497 1.00 28.86 230 GLN A CA 1
ATOM 1741 C C . GLN A 1 230 ? 2.929 -27.486 -43.076 1.00 28.86 230 GLN A C 1
ATOM 1743 O O . GLN A 1 230 ? 4.076 -27.118 -42.859 1.00 28.86 230 GLN A O 1
ATOM 1748 N N . GLY A 1 231 ? 2.127 -27.960 -42.101 1.00 25.55 231 GLY A N 1
ATOM 1749 C CA . GLY A 1 231 ? 2.477 -28.200 -40.682 1.00 25.55 231 GLY A CA 1
ATOM 1750 C C . GLY A 1 231 ? 2.914 -29.649 -40.391 1.00 25.55 231 GLY A C 1
ATOM 1751 O O . GLY A 1 231 ? 3.527 -30.260 -41.260 1.00 25.55 231 GLY A O 1
ATOM 1752 N N . PRO A 1 232 ? 2.524 -30.288 -39.262 1.00 39.19 232 PRO A N 1
ATOM 1753 C CA . PRO A 1 232 ? 2.199 -29.764 -37.923 1.00 39.19 232 PRO A CA 1
ATOM 1754 C C . PRO A 1 232 ? 2.913 -30.549 -36.788 1.00 39.19 232 PRO A C 1
ATOM 1756 O O . PRO A 1 232 ? 3.010 -31.765 -36.893 1.00 39.19 232 PRO A O 1
ATOM 1759 N N . LYS A 1 233 ? 3.288 -29.925 -35.652 1.00 26.55 233 LYS A N 1
ATOM 1760 C CA . LYS A 1 233 ? 3.359 -30.599 -34.323 1.00 26.55 233 LYS A CA 1
ATOM 1761 C C . LYS A 1 233 ? 3.135 -29.604 -33.164 1.00 26.55 233 LYS A C 1
ATOM 1763 O O . LYS A 1 233 ? 3.976 -28.757 -32.895 1.00 26.55 233 LYS A O 1
ATOM 1768 N N . THR A 1 234 ? 1.982 -29.725 -32.503 1.00 34.19 234 THR A N 1
ATOM 1769 C CA . THR A 1 234 ? 1.606 -29.195 -31.162 1.00 34.19 234 THR A CA 1
ATOM 1770 C C . THR A 1 234 ? 2.392 -29.914 -30.044 1.00 34.19 234 THR A C 1
ATOM 1772 O O . THR A 1 234 ? 2.908 -30.989 -30.367 1.00 34.19 234 THR A O 1
ATOM 1775 N N . PRO A 1 235 ? 2.452 -29.473 -28.753 1.00 39.72 235 PRO A N 1
ATOM 1776 C CA . PRO A 1 235 ? 1.409 -28.806 -27.921 1.00 39.72 235 PRO A CA 1
ATOM 1777 C C . PRO A 1 235 ? 1.979 -27.669 -27.002 1.00 39.72 235 PRO A C 1
ATOM 1779 O O . PRO A 1 235 ? 3.164 -27.396 -27.080 1.00 39.72 235 PRO A O 1
ATOM 1782 N N . THR A 1 236 ? 1.292 -26.841 -26.194 1.00 28.44 236 THR A N 1
ATOM 1783 C CA . THR A 1 236 ? 0.151 -26.956 -25.258 1.00 28.44 236 THR A CA 1
ATOM 1784 C C . THR A 1 236 ? -0.410 -25.554 -24.889 1.00 28.44 236 THR A C 1
ATOM 1786 O O . THR A 1 236 ? 0.349 -24.660 -24.538 1.00 28.44 236 THR A O 1
ATOM 1789 N N . HIS A 1 237 ? -1.741 -25.400 -24.896 1.00 35.09 237 HIS A N 1
ATOM 1790 C CA . HIS A 1 237 ? -2.591 -24.627 -23.959 1.00 35.09 237 HIS A CA 1
ATOM 1791 C C . HIS A 1 237 ? -2.138 -23.250 -23.374 1.00 35.09 237 HIS A C 1
ATOM 1793 O O . HIS A 1 237 ? -1.606 -23.182 -22.273 1.00 35.09 237 HIS A O 1
ATOM 1799 N N . HIS A 1 238 ? -2.584 -22.142 -23.990 1.00 33.44 238 HIS A N 1
ATOM 1800 C CA . HIS A 1 238 ? -2.947 -20.883 -23.303 1.00 33.44 238 HIS A CA 1
ATOM 1801 C C . HIS A 1 238 ? -4.210 -20.299 -23.964 1.00 33.44 238 HIS A C 1
ATOM 1803 O O . HIS A 1 238 ? -4.194 -19.935 -25.134 1.00 33.44 238 HIS A O 1
ATOM 1809 N N . LYS A 1 239 ? -5.338 -20.271 -23.240 1.00 36.16 239 LYS A N 1
ATOM 1810 C CA . LYS A 1 239 ? -6.694 -20.132 -23.815 1.00 36.16 239 LYS A CA 1
ATOM 1811 C C . LYS A 1 239 ? -7.368 -18.756 -23.648 1.00 36.16 239 LYS A C 1
ATOM 1813 O O . LYS A 1 239 ? -8.584 -18.688 -23.736 1.00 36.16 239 LYS A O 1
ATOM 1818 N N . HIS A 1 240 ? -6.622 -17.670 -23.423 1.00 44.84 240 HIS A N 1
ATOM 1819 C CA . HIS A 1 240 ? -7.226 -16.340 -23.187 1.00 44.84 240 HIS A CA 1
ATOM 1820 C C . HIS A 1 240 ? -6.731 -15.195 -24.094 1.00 44.84 240 HIS A C 1
ATOM 1822 O O . HIS A 1 240 ? -7.187 -14.071 -23.930 1.00 44.84 240 HIS A O 1
ATOM 1828 N N . ALA A 1 241 ? -5.858 -15.451 -25.076 1.00 48.00 241 ALA A N 1
ATOM 1829 C CA . ALA A 1 241 ? -5.263 -14.400 -25.921 1.00 48.00 241 ALA A CA 1
ATOM 1830 C C . ALA A 1 241 ? -5.538 -14.561 -27.432 1.00 48.00 241 ALA A C 1
ATOM 1832 O O . ALA A 1 241 ? -4.800 -14.015 -28.247 1.00 48.00 241 ALA A O 1
ATOM 1833 N N . GLY A 1 242 ? -6.562 -15.332 -27.819 1.00 55.84 242 GLY A N 1
ATOM 1834 C CA . GLY A 1 242 ? -6.777 -15.732 -29.219 1.00 55.84 242 GLY A CA 1
ATOM 1835 C C . GLY A 1 242 ? -7.076 -14.580 -30.185 1.00 55.84 242 GLY A C 1
ATOM 1836 O O . GLY A 1 242 ? -6.559 -14.572 -31.299 1.00 55.84 242 GLY A O 1
ATOM 1837 N N . ASP A 1 243 ? -7.836 -13.578 -29.736 1.00 69.38 243 ASP A N 1
ATOM 1838 C CA . ASP A 1 243 ? -8.537 -12.687 -30.677 1.00 69.38 243 ASP A CA 1
ATOM 1839 C C . ASP A 1 243 ? -7.955 -11.258 -30.697 1.00 69.38 243 ASP A C 1
ATOM 1841 O O . ASP A 1 243 ? -8.122 -10.506 -31.657 1.00 69.38 243 ASP A O 1
ATOM 1845 N N . LEU A 1 244 ? -7.210 -10.872 -29.651 1.00 76.44 244 LEU A N 1
ATOM 1846 C CA . LEU A 1 244 ? -6.630 -9.529 -29.518 1.00 76.44 244 LEU A CA 1
ATOM 1847 C C . LEU A 1 244 ? -5.627 -9.181 -30.637 1.00 76.44 244 LEU A C 1
ATOM 1849 O O . LEU A 1 244 ? -5.722 -8.073 -31.167 1.00 76.44 244 LEU A O 1
ATOM 1853 N N . PRO A 1 245 ? -4.699 -10.071 -31.050 1.00 80.62 245 PRO A N 1
ATOM 1854 C CA . PRO A 1 245 ? -3.746 -9.741 -32.111 1.00 80.62 245 PRO A CA 1
ATOM 1855 C C . PRO A 1 245 ? -4.428 -9.437 -33.451 1.00 80.62 245 PRO A C 1
ATOM 1857 O O . PRO A 1 245 ? -3.985 -8.547 -34.175 1.00 80.62 245 PRO A O 1
ATOM 1860 N N . GLN A 1 246 ? -5.521 -10.139 -33.769 1.00 84.25 246 GLN A N 1
ATOM 1861 C CA . GLN A 1 246 ? -6.293 -9.902 -34.992 1.00 84.25 246 GLN A CA 1
ATOM 1862 C C . GLN A 1 246 ? -7.054 -8.576 -34.921 1.00 84.25 246 GLN A C 1
ATOM 1864 O O . GLN A 1 246 ? -7.010 -7.791 -35.869 1.00 84.25 246 GLN A O 1
ATOM 1869 N N . HIS A 1 247 ? -7.691 -8.276 -33.787 1.00 86.81 247 HIS A N 1
ATOM 1870 C CA . HIS A 1 247 ? -8.367 -6.994 -33.594 1.00 86.81 247 HIS A CA 1
ATOM 1871 C C . HIS A 1 247 ? -7.399 -5.811 -33.647 1.00 86.81 247 HIS A C 1
ATOM 1873 O O . HIS A 1 247 ? -7.699 -4.829 -34.323 1.00 86.81 247 HIS A O 1
ATOM 1879 N N . LEU A 1 248 ? -6.213 -5.913 -33.038 1.00 87.75 248 LEU A N 1
ATOM 1880 C CA . LEU A 1 248 ? -5.194 -4.860 -33.099 1.00 87.75 248 LEU A CA 1
ATOM 1881 C C . LEU A 1 248 ? -4.762 -4.554 -34.539 1.00 87.75 248 LEU A C 1
ATOM 1883 O O . LEU A 1 248 ? -4.648 -3.384 -34.900 1.00 87.75 248 LEU A O 1
ATOM 1887 N N . GLN A 1 249 ? -4.591 -5.572 -35.390 1.00 87.69 249 GLN A N 1
ATOM 1888 C CA . GLN A 1 249 ? -4.285 -5.362 -36.813 1.00 87.69 249 GLN A CA 1
ATOM 1889 C C . GLN A 1 249 ? -5.368 -4.533 -37.521 1.00 87.69 249 GLN A C 1
ATOM 1891 O O . GLN A 1 249 ? -5.053 -3.647 -38.316 1.00 87.69 249 GLN A O 1
ATOM 1896 N N . VAL A 1 250 ? -6.644 -4.784 -37.216 1.00 89.31 250 VAL A N 1
ATOM 1897 C CA . VAL A 1 250 ? -7.767 -4.014 -37.774 1.00 89.31 250 VAL A CA 1
ATOM 1898 C C . VAL A 1 250 ? -7.801 -2.592 -37.206 1.00 89.31 250 VAL A C 1
ATOM 1900 O O . VAL A 1 250 ? -8.037 -1.653 -37.964 1.00 89.31 250 VAL A O 1
ATOM 1903 N N . MET A 1 251 ? -7.522 -2.411 -35.910 1.00 90.31 251 MET A N 1
ATOM 1904 C CA . MET A 1 251 ? -7.451 -1.085 -35.278 1.00 90.31 251 MET A CA 1
ATOM 1905 C C . MET A 1 251 ? -6.374 -0.215 -35.934 1.00 90.31 251 MET A C 1
ATOM 1907 O O . MET A 1 251 ? -6.666 0.909 -36.338 1.00 90.31 251 MET A O 1
ATOM 1911 N N . PHE A 1 252 ? -5.163 -0.749 -36.134 1.00 89.25 252 PHE A N 1
ATOM 1912 C CA . PHE A 1 252 ? -4.074 -0.026 -36.802 1.00 89.25 252 PHE A CA 1
ATOM 1913 C C . PHE A 1 252 ? -4.419 0.402 -38.230 1.00 89.25 252 PHE A C 1
ATOM 1915 O O . PHE A 1 252 ? -3.942 1.437 -38.681 1.00 89.25 252 PHE A O 1
ATOM 1922 N N . LYS A 1 253 ? -5.268 -0.351 -38.940 1.00 87.50 253 LYS A N 1
ATOM 1923 C CA . LYS A 1 253 ? -5.698 -0.000 -40.302 1.00 87.50 253 LYS A CA 1
ATOM 1924 C C . LYS A 1 253 ? -6.604 1.238 -40.352 1.00 87.50 253 LYS A C 1
ATOM 1926 O O . LYS A 1 253 ? -6.695 1.875 -41.398 1.00 87.50 253 LYS A O 1
ATOM 1931 N N . ILE A 1 254 ? -7.312 1.542 -39.265 1.00 88.69 254 ILE A N 1
ATOM 1932 C CA . ILE A 1 254 ? -8.244 2.679 -39.185 1.00 88.69 254 ILE A CA 1
ATOM 1933 C C . ILE A 1 254 ? -7.529 3.944 -38.693 1.00 88.69 254 ILE A C 1
ATOM 1935 O O . ILE A 1 254 ? -7.942 5.054 -39.029 1.00 88.69 254 ILE A O 1
ATOM 1939 N N . LEU A 1 255 ? -6.469 3.777 -37.903 1.00 89.38 255 LEU A N 1
ATOM 1940 C CA . LEU A 1 255 ? -5.659 4.872 -37.381 1.00 89.38 255 LEU A CA 1
ATOM 1941 C C . LEU A 1 255 ? -4.742 5.469 -38.451 1.00 89.38 255 LEU A C 1
ATOM 1943 O O . LEU A 1 255 ? -4.407 4.823 -39.446 1.00 89.38 255 LEU A O 1
ATOM 1947 N N . ARG A 1 256 ? -4.329 6.724 -38.249 1.00 88.06 256 ARG A N 1
ATOM 1948 C CA . ARG A 1 256 ? -3.340 7.367 -39.123 1.00 88.06 256 ARG A CA 1
ATOM 1949 C C . ARG A 1 256 ? -1.966 6.744 -38.880 1.00 88.06 256 ARG A C 1
ATOM 1951 O O . ARG A 1 256 ? -1.698 6.213 -37.810 1.00 88.06 256 ARG A O 1
ATOM 1958 N N . SER A 1 257 ? -1.057 6.870 -39.845 1.00 85.50 257 SER A N 1
ATOM 1959 C CA . SER A 1 257 ? 0.324 6.372 -39.717 1.00 85.50 257 SER A CA 1
ATOM 1960 C C . SER A 1 257 ? 1.124 7.022 -38.578 1.00 85.50 257 SER A C 1
ATOM 1962 O O . SER A 1 257 ? 2.129 6.466 -38.143 1.00 85.50 257 SER A O 1
ATOM 1964 N N . GLU A 1 258 ? 0.693 8.198 -38.124 1.00 88.56 258 GLU A N 1
ATOM 1965 C CA . GLU A 1 258 ? 1.297 8.975 -37.033 1.00 88.56 258 GLU A CA 1
ATOM 1966 C C . GLU A 1 258 ? 0.760 8.567 -35.654 1.00 88.56 258 GLU A C 1
ATOM 1968 O O . GLU A 1 258 ? 1.443 8.740 -34.645 1.00 88.56 258 GLU A O 1
ATOM 1973 N N . ASP A 1 259 ? -0.445 7.995 -35.613 1.00 88.88 259 ASP A N 1
ATOM 1974 C CA . ASP A 1 259 ? -1.130 7.640 -34.379 1.00 88.88 259 ASP A CA 1
ATOM 1975 C C . ASP A 1 259 ? -0.541 6.355 -33.794 1.00 88.88 259 ASP A C 1
ATOM 1977 O O . ASP A 1 259 ? -0.293 5.363 -34.488 1.00 88.88 259 ASP A O 1
ATOM 1981 N N . ARG A 1 260 ? -0.357 6.338 -32.475 1.00 88.12 260 ARG A N 1
ATOM 1982 C CA . ARG A 1 260 ? 0.183 5.188 -31.753 1.00 88.12 260 ARG A CA 1
ATOM 1983 C C . ARG A 1 260 ? -0.730 4.775 -30.617 1.00 88.12 260 ARG A C 1
ATOM 1985 O O . ARG A 1 260 ? -1.147 5.592 -29.805 1.00 88.12 260 ARG A O 1
ATOM 1992 N N . ILE A 1 261 ? -1.012 3.480 -30.530 1.00 89.06 261 ILE A N 1
ATOM 1993 C CA . ILE A 1 261 ? -1.787 2.906 -29.429 1.00 89.06 261 ILE A CA 1
ATOM 1994 C C . ILE A 1 261 ? -0.873 2.778 -28.203 1.00 89.06 261 ILE A C 1
ATOM 1996 O O . ILE A 1 261 ? 0.143 2.089 -28.260 1.00 89.06 261 ILE A O 1
ATOM 2000 N N . LYS A 1 262 ? -1.240 3.448 -27.106 1.00 86.69 262 LYS A N 1
ATOM 2001 C CA . LYS A 1 262 ? -0.596 3.354 -25.784 1.00 86.69 262 LYS A CA 1
ATOM 2002 C C . LYS A 1 262 ? -1.160 2.204 -24.953 1.00 86.69 262 LYS A C 1
ATOM 2004 O O . LYS A 1 262 ? -0.419 1.585 -24.206 1.00 86.69 262 LYS A O 1
ATOM 2009 N N . LEU A 1 263 ? -2.466 1.965 -25.063 1.00 87.06 263 LEU A N 1
ATOM 2010 C CA . LEU A 1 263 ? -3.196 0.984 -24.262 1.00 87.06 263 LEU A CA 1
ATOM 2011 C C . LEU A 1 263 ? -4.456 0.560 -25.022 1.00 87.06 263 LEU A C 1
ATOM 2013 O O . LEU A 1 263 ? -5.148 1.414 -25.577 1.00 87.06 263 LEU A O 1
ATOM 2017 N N . ALA A 1 264 ? -4.788 -0.729 -25.011 1.00 88.38 264 ALA A N 1
ATOM 2018 C CA . ALA A 1 264 ? -6.053 -1.237 -25.540 1.00 88.38 264 ALA A CA 1
ATOM 2019 C C . ALA A 1 264 ? -6.711 -2.178 -24.526 1.00 88.38 264 ALA A C 1
ATOM 2021 O O . ALA A 1 264 ? -6.177 -3.235 -24.205 1.00 88.38 264 ALA A O 1
ATOM 2022 N N . VAL A 1 265 ? -7.895 -1.808 -24.041 1.00 86.75 265 VAL A N 1
ATOM 2023 C CA . VAL A 1 265 ? -8.631 -2.552 -23.014 1.00 86.75 265 VAL A CA 1
ATOM 2024 C C . VAL A 1 265 ? -9.959 -3.022 -23.575 1.00 86.75 265 VAL A C 1
ATOM 2026 O O . VAL A 1 265 ? -10.743 -2.230 -24.094 1.00 86.75 265 VAL A O 1
ATOM 2029 N N . ARG A 1 266 ? -10.241 -4.320 -23.445 1.00 87.31 266 ARG A N 1
ATOM 2030 C CA . ARG A 1 266 ? -11.556 -4.872 -23.779 1.00 87.31 266 ARG A CA 1
ATOM 2031 C C . ARG A 1 266 ? -12.566 -4.484 -22.702 1.00 87.31 266 ARG A C 1
ATOM 2033 O O . ARG A 1 266 ? -12.351 -4.762 -21.521 1.00 87.31 266 ARG A O 1
ATOM 2040 N N . LEU A 1 267 ? -13.676 -3.894 -23.124 1.00 87.12 267 LEU A N 1
ATOM 2041 C CA . LEU A 1 267 ? -14.777 -3.504 -22.255 1.00 87.12 267 LEU A CA 1
ATOM 2042 C C . LEU A 1 267 ? -15.892 -4.548 -22.255 1.00 87.12 267 LEU A C 1
ATOM 2044 O O . LEU A 1 267 ? -16.105 -5.271 -23.234 1.00 87.12 267 LEU A O 1
ATOM 2048 N N . GLU A 1 268 ? -16.617 -4.598 -21.147 1.00 84.38 268 GLU A N 1
ATOM 2049 C CA . GLU A 1 268 ? -17.885 -5.293 -21.041 1.00 84.38 268 GLU A CA 1
ATOM 2050 C C . GLU A 1 268 ? -18.901 -4.657 -21.995 1.00 84.38 268 GLU A C 1
ATOM 2052 O O . GLU A 1 268 ? -18.997 -3.436 -22.143 1.00 84.38 268 GLU A O 1
ATOM 2057 N N . SER A 1 269 ? -19.662 -5.514 -22.666 1.00 80.44 269 SER A N 1
ATOM 2058 C CA . SER A 1 269 ? -20.697 -5.131 -23.617 1.00 80.44 269 SER A CA 1
ATOM 2059 C C . SER A 1 269 ? -22.012 -5.763 -23.182 1.00 80.44 269 SER A C 1
ATOM 2061 O O . SER A 1 269 ? -22.052 -6.943 -22.839 1.00 80.44 269 SER A O 1
ATOM 2063 N N . GLY A 1 270 ? -23.102 -4.995 -23.242 1.00 73.50 270 GLY A N 1
ATOM 2064 C CA . GLY A 1 270 ? -24.455 -5.513 -23.004 1.00 73.50 270 GLY A CA 1
ATOM 2065 C C . GLY A 1 270 ? -24.930 -6.502 -24.078 1.00 73.50 270 GLY A C 1
ATOM 2066 O O . GLY A 1 270 ? -25.930 -7.187 -23.884 1.00 73.50 270 GLY A O 1
ATOM 2067 N N . TRP A 1 271 ? -24.212 -6.600 -25.202 1.00 77.19 271 TRP A N 1
ATOM 2068 C CA . TRP A 1 271 ? -24.453 -7.579 -26.260 1.00 77.19 271 TRP A CA 1
ATOM 2069 C C . TRP A 1 271 ? -23.317 -8.601 -26.302 1.00 77.19 271 TRP A C 1
ATOM 2071 O O . TRP A 1 271 ? -22.170 -8.220 -26.529 1.00 77.19 271 TRP A O 1
ATOM 2081 N N . SER A 1 272 ? -23.650 -9.888 -26.136 1.00 72.62 272 SER A N 1
ATOM 2082 C CA . SER A 1 272 ? -22.677 -10.992 -26.022 1.00 72.62 272 SER A CA 1
ATOM 2083 C C . SER A 1 272 ? -21.765 -11.152 -27.246 1.00 72.62 272 SER A C 1
ATOM 2085 O O . SER A 1 272 ? -20.595 -11.509 -27.108 1.00 72.62 272 SER A O 1
ATOM 2087 N N . GLU A 1 273 ? -22.284 -10.821 -28.429 1.00 79.25 273 GLU A N 1
ATOM 2088 C CA . GLU A 1 273 ? -21.560 -10.958 -29.697 1.00 79.25 273 GLU A CA 1
ATOM 2089 C C . GLU A 1 273 ? -20.671 -9.748 -30.011 1.00 79.25 273 GLU A C 1
ATOM 2091 O O . GLU A 1 273 ? -19.669 -9.875 -30.705 1.00 79.25 273 GLU A O 1
ATOM 2096 N N . ARG A 1 274 ? -20.973 -8.561 -29.469 1.00 83.75 274 ARG A N 1
ATOM 2097 C CA . ARG A 1 274 ? -20.192 -7.356 -29.782 1.00 83.75 274 ARG A CA 1
ATOM 2098 C C . ARG A 1 274 ? -18.985 -7.235 -28.874 1.00 83.75 274 ARG A C 1
ATOM 2100 O O . ARG A 1 274 ? -19.101 -7.317 -27.650 1.00 83.75 274 ARG A O 1
ATOM 2107 N N . VAL A 1 275 ? -17.837 -6.950 -29.475 1.00 87.19 275 VAL A N 1
ATOM 2108 C CA . VAL A 1 275 ? -16.604 -6.680 -28.740 1.00 87.19 275 VAL A CA 1
ATOM 2109 C C . VAL A 1 275 ? -16.323 -5.188 -28.788 1.00 87.19 275 VAL A C 1
ATOM 2111 O O . VAL A 1 275 ? -16.237 -4.595 -29.859 1.00 87.19 275 VAL A O 1
ATOM 2114 N N . ARG A 1 276 ? -16.181 -4.577 -27.613 1.00 89.25 276 ARG A N 1
ATOM 2115 C CA . ARG A 1 276 ? -15.853 -3.162 -27.468 1.00 89.25 276 ARG A CA 1
ATOM 2116 C C . ARG A 1 276 ? -14.475 -3.020 -26.852 1.00 89.25 276 ARG A C 1
ATOM 2118 O O . ARG A 1 276 ? -14.154 -3.703 -25.881 1.00 89.25 276 ARG A O 1
ATOM 2125 N N . TYR A 1 277 ? -13.687 -2.108 -27.394 1.00 90.31 277 TYR A N 1
ATOM 2126 C CA . TYR A 1 277 ? -12.388 -1.735 -26.868 1.00 90.31 277 TYR A CA 1
ATOM 2127 C C . TYR A 1 277 ? -12.357 -0.250 -26.531 1.00 90.31 277 TYR A C 1
ATOM 2129 O O . TYR A 1 277 ? -12.837 0.585 -27.294 1.00 90.31 277 TYR A O 1
ATOM 2137 N N . MET A 1 278 ? -11.761 0.073 -25.392 1.00 90.88 278 MET A N 1
ATOM 2138 C CA . MET A 1 278 ? -11.231 1.399 -25.117 1.00 90.88 278 MET A CA 1
ATOM 2139 C C . MET A 1 278 ? -9.768 1.398 -25.540 1.00 90.88 278 MET A C 1
ATOM 2141 O O . MET A 1 278 ? -8.986 0.586 -25.049 1.00 90.88 278 MET A O 1
ATOM 2145 N N . VAL A 1 279 ? -9.396 2.300 -26.436 1.00 91.75 279 VAL A N 1
ATOM 2146 C CA . VAL A 1 279 ? -8.032 2.411 -26.943 1.00 91.75 279 VAL A CA 1
ATOM 2147 C C . VAL A 1 279 ? -7.515 3.806 -26.632 1.00 91.75 279 VAL A C 1
ATOM 2149 O O . VAL A 1 279 ? -8.098 4.796 -27.067 1.00 91.75 279 VAL A O 1
ATOM 2152 N N . VAL A 1 280 ? -6.434 3.892 -25.865 1.00 91.69 280 VAL A N 1
ATOM 2153 C CA . VAL A 1 280 ? -5.720 5.147 -25.627 1.00 91.69 280 VAL A CA 1
ATOM 2154 C C . VAL A 1 280 ? -4.712 5.310 -26.746 1.00 91.69 280 VAL A C 1
ATOM 2156 O O . VAL A 1 280 ? -3.823 4.474 -26.918 1.00 91.69 280 VAL A O 1
ATOM 2159 N N . ILE A 1 281 ? -4.856 6.381 -27.508 1.00 92.50 281 ILE A N 1
ATOM 2160 C CA . ILE A 1 281 ? -3.976 6.727 -28.614 1.00 92.50 281 ILE A CA 1
ATOM 2161 C C . ILE A 1 281 ? -3.253 8.009 -28.271 1.00 92.50 281 ILE A C 1
ATOM 2163 O O . ILE A 1 281 ? -3.819 8.910 -27.653 1.00 92.50 281 ILE A O 1
ATOM 2167 N N . TYR A 1 282 ? -1.999 8.076 -28.684 1.00 90.75 282 TYR A N 1
ATOM 2168 C CA . TYR A 1 282 ? -1.248 9.308 -28.678 1.00 90.75 282 TYR A CA 1
ATOM 2169 C C . TYR A 1 282 ? -0.716 9.621 -30.064 1.00 90.75 282 TYR A C 1
ATOM 2171 O O . TYR A 1 282 ? -0.443 8.721 -30.862 1.00 90.75 282 TYR A O 1
ATOM 2179 N N . THR A 1 283 ? -0.566 10.908 -30.321 1.00 89.44 283 THR A N 1
ATOM 2180 C CA . THR A 1 283 ? 0.058 11.441 -31.523 1.00 89.44 283 THR A CA 1
ATOM 2181 C C . THR A 1 283 ? 1.018 12.558 -31.127 1.00 89.44 283 THR A C 1
ATOM 2183 O O . THR A 1 283 ? 0.864 13.174 -30.066 1.00 89.44 283 THR A O 1
ATOM 2186 N N . ASN A 1 284 ? 2.040 12.789 -31.945 1.00 85.88 284 ASN A N 1
ATOM 2187 C CA . ASN A 1 284 ? 2.970 13.891 -31.729 1.00 85.88 284 ASN A CA 1
ATOM 2188 C C . ASN A 1 284 ? 2.437 15.120 -32.468 1.00 85.88 284 ASN A C 1
ATOM 2190 O O . ASN A 1 284 ? 2.372 15.127 -33.696 1.00 85.88 284 ASN A O 1
ATOM 2194 N N . GLY A 1 285 ? 2.049 16.148 -31.715 1.00 75.56 285 GLY A N 1
ATOM 2195 C CA . GLY A 1 285 ? 1.563 17.407 -32.268 1.00 75.56 285 GLY A CA 1
ATOM 2196 C C . GLY A 1 285 ? 2.667 18.234 -32.937 1.00 75.56 285 GLY A C 1
ATOM 2197 O O . GLY A 1 285 ? 3.857 17.938 -32.841 1.00 75.56 285 GLY A O 1
ATOM 2198 N N . HIS A 1 286 ? 2.274 19.339 -33.577 1.00 70.00 286 HIS A N 1
ATOM 2199 C CA . HIS A 1 286 ? 3.169 20.226 -34.339 1.00 70.00 286 HIS A CA 1
ATOM 2200 C C . HIS A 1 286 ? 4.320 20.864 -33.529 1.00 70.00 286 HIS A C 1
ATOM 2202 O O . HIS A 1 286 ? 5.232 21.429 -34.129 1.00 70.00 286 HIS A O 1
ATOM 2208 N N . GLN A 1 287 ? 4.279 20.808 -32.193 1.00 75.31 287 GLN A N 1
ATOM 2209 C CA . GLN A 1 287 ? 5.291 21.366 -31.284 1.00 75.31 287 GLN A CA 1
ATOM 2210 C C . GLN A 1 287 ? 6.031 20.283 -30.476 1.00 75.31 287 GLN A C 1
ATOM 2212 O O . GLN A 1 287 ? 6.494 20.561 -29.373 1.00 75.31 287 GLN A O 1
ATOM 2217 N N . ASP A 1 288 ? 6.093 19.045 -30.982 1.00 75.62 288 ASP A N 1
ATOM 2218 C CA . ASP A 1 288 ? 6.617 17.869 -30.259 1.00 75.62 288 ASP A CA 1
ATOM 2219 C C . ASP A 1 288 ? 5.898 17.598 -28.921 1.00 75.62 288 ASP A C 1
ATOM 2221 O O . ASP A 1 288 ? 6.417 16.939 -28.019 1.00 75.62 288 ASP A O 1
ATOM 2225 N N . THR A 1 289 ? 4.668 18.095 -28.784 1.00 81.69 289 THR A N 1
ATOM 2226 C CA . THR A 1 289 ? 3.805 17.849 -27.630 1.00 81.69 289 THR A CA 1
ATOM 2227 C C . THR A 1 289 ? 3.003 16.570 -27.839 1.00 81.69 289 THR A C 1
ATOM 2229 O O . THR A 1 289 ? 2.361 16.404 -28.875 1.00 81.69 289 THR A O 1
ATOM 2232 N N . GLU A 1 290 ? 3.005 15.674 -26.850 1.00 84.12 290 GLU A N 1
ATOM 2233 C CA . GLU A 1 290 ? 2.179 14.465 -26.889 1.00 84.12 290 GLU A CA 1
ATOM 2234 C C . GLU A 1 290 ? 0.704 14.805 -26.652 1.00 84.12 290 GLU A C 1
ATOM 2236 O O . GLU A 1 290 ? 0.310 15.208 -25.554 1.00 84.12 290 GLU A O 1
ATOM 2241 N N . GLU A 1 291 ? -0.127 14.584 -27.664 1.00 87.12 291 GLU A N 1
ATOM 2242 C CA . GLU A 1 291 ? -1.578 14.698 -27.555 1.00 87.12 291 GLU A CA 1
ATOM 2243 C C . GLU A 1 291 ? -2.173 13.308 -27.343 1.00 87.12 291 GLU A C 1
ATOM 2245 O O . GLU A 1 291 ? -1.836 12.370 -28.065 1.00 87.12 291 GLU A O 1
ATOM 2250 N N . ASN A 1 292 ? -3.048 13.155 -26.343 1.00 89.38 292 ASN A N 1
ATOM 2251 C CA . ASN A 1 292 ? -3.649 11.868 -25.993 1.00 89.38 292 ASN A CA 1
ATOM 2252 C C . ASN A 1 292 ? -5.169 11.903 -26.182 1.00 89.38 292 ASN A C 1
ATOM 2254 O O . ASN A 1 292 ? -5.849 12.849 -25.781 1.00 89.38 292 ASN A O 1
ATOM 2258 N N . ILE A 1 293 ? -5.710 10.828 -26.746 1.00 91.56 293 ILE A N 1
ATOM 2259 C CA . ILE A 1 293 ? -7.136 10.661 -26.999 1.00 91.56 293 ILE A CA 1
ATOM 2260 C C . ILE A 1 293 ? -7.576 9.248 -26.637 1.00 91.56 293 ILE A C 1
ATOM 2262 O O . ILE A 1 293 ? -6.852 8.275 -26.845 1.00 91.56 293 ILE A O 1
ATOM 2266 N N . VAL A 1 294 ? -8.783 9.122 -26.099 1.00 92.62 294 VAL A N 1
ATOM 2267 C CA . VAL A 1 294 ? -9.426 7.831 -25.869 1.00 92.62 294 VAL A CA 1
ATOM 2268 C C . VAL A 1 294 ? -10.425 7.582 -26.989 1.00 92.62 294 VAL A C 1
ATOM 2270 O O . VAL A 1 294 ? -11.353 8.364 -27.196 1.00 92.62 294 VAL A O 1
ATOM 2273 N N . LEU A 1 295 ? -10.262 6.470 -27.695 1.00 93.69 295 LEU A N 1
ATOM 2274 C CA . LEU A 1 295 ? -11.206 5.997 -28.697 1.00 93.69 295 LEU A CA 1
ATOM 2275 C C . LEU A 1 295 ? -11.999 4.803 -28.168 1.00 93.69 295 LEU A C 1
ATOM 2277 O O . LEU A 1 295 ? -11.442 3.870 -27.592 1.00 93.69 295 LEU A O 1
ATOM 2281 N N . GLY A 1 296 ? -13.309 4.821 -28.395 1.00 92.75 296 GLY A N 1
ATOM 2282 C CA . GLY A 1 296 ? -14.160 3.643 -28.272 1.00 92.75 296 GLY A CA 1
ATOM 2283 C C . GLY A 1 296 ? -14.257 2.957 -29.625 1.00 92.75 296 GLY A C 1
ATOM 2284 O O . GLY A 1 296 ? -14.782 3.542 -30.572 1.00 92.75 296 GLY A O 1
ATOM 2285 N N . MET A 1 297 ? -13.741 1.739 -29.712 1.00 92.25 297 MET A N 1
ATOM 2286 C CA . MET A 1 297 ? -13.685 0.940 -30.929 1.00 92.25 297 MET A CA 1
ATOM 2287 C C . MET A 1 297 ? -14.593 -0.283 -30.805 1.00 92.25 297 MET A C 1
ATOM 2289 O O . MET A 1 297 ? -14.422 -1.096 -29.898 1.00 92.25 297 MET A O 1
ATOM 2293 N N . ASP A 1 298 ? -15.545 -0.410 -31.725 1.00 91.38 298 ASP A N 1
ATOM 2294 C CA . ASP A 1 298 ? -16.587 -1.434 -31.713 1.00 91.38 298 ASP A CA 1
ATOM 2295 C C . ASP A 1 298 ? -16.420 -2.419 -32.876 1.00 91.38 298 ASP A C 1
ATOM 2297 O O . ASP A 1 298 ? -16.310 -2.028 -34.044 1.00 91.38 298 ASP A O 1
ATOM 2301 N N . PHE A 1 299 ? -16.476 -3.703 -32.529 1.00 90.44 299 PHE A N 1
ATOM 2302 C CA . PHE A 1 299 ? -16.465 -4.862 -33.414 1.00 90.44 299 PHE A CA 1
ATOM 2303 C C . PHE A 1 299 ? -17.827 -5.554 -33.339 1.00 90.44 299 PHE A C 1
ATOM 2305 O O . PHE A 1 299 ? -18.380 -5.771 -32.255 1.00 90.44 299 PHE A O 1
ATOM 2312 N N . THR A 1 300 ? -18.392 -5.890 -34.498 1.00 86.62 300 THR A N 1
ATOM 2313 C CA . THR A 1 300 ? -19.734 -6.487 -34.585 1.00 86.62 300 THR A CA 1
ATOM 2314 C C . THR A 1 300 ? -19.779 -7.919 -34.063 1.00 86.62 300 THR A C 1
ATOM 2316 O O . THR A 1 300 ? -20.825 -8.333 -33.574 1.00 86.62 300 THR A O 1
ATOM 2319 N N . ASP A 1 301 ? -18.660 -8.635 -34.186 1.00 82.12 301 ASP A N 1
ATOM 2320 C CA . ASP A 1 301 ? -18.454 -10.020 -33.756 1.00 82.12 301 ASP A CA 1
ATOM 2321 C C . ASP A 1 301 ? -16.970 -10.236 -33.384 1.00 82.12 301 ASP A C 1
ATOM 2323 O O . ASP A 1 301 ? -16.112 -9.443 -33.792 1.00 82.12 301 ASP A O 1
ATOM 2327 N N . LYS A 1 302 ? -16.650 -11.302 -32.646 1.00 80.12 302 LYS A N 1
ATOM 2328 C CA . LYS A 1 302 ? -15.292 -11.667 -32.197 1.00 80.12 302 LYS A CA 1
ATOM 2329 C C . LYS A 1 302 ? -14.319 -11.963 -33.336 1.00 80.12 302 LYS A C 1
ATOM 2331 O O . LYS A 1 302 ? -13.128 -11.769 -33.154 1.00 80.12 302 LYS A O 1
ATOM 2336 N N . ASP A 1 303 ? -14.825 -12.398 -34.487 1.00 80.69 303 ASP A N 1
ATOM 2337 C CA . ASP A 1 303 ? -14.013 -12.700 -35.675 1.00 80.69 303 ASP A CA 1
ATOM 2338 C C . ASP A 1 303 ? -14.108 -11.594 -36.744 1.00 80.69 303 ASP A C 1
ATOM 2340 O O . ASP A 1 303 ? -13.696 -11.765 -37.900 1.00 80.69 303 ASP A O 1
ATOM 2344 N N . SER A 1 304 ? -14.705 -10.447 -36.399 1.00 80.38 304 SER A N 1
ATOM 2345 C CA . SER A 1 304 ? -14.966 -9.396 -37.378 1.00 80.38 304 SER A CA 1
ATOM 2346 C C . SER A 1 304 ? -13.677 -8.703 -37.837 1.00 80.38 304 SER A C 1
ATOM 2348 O O . SER A 1 304 ? -12.838 -8.258 -37.059 1.00 80.38 304 SER A O 1
ATOM 2350 N N . ARG A 1 305 ? -13.533 -8.570 -39.160 1.00 82.69 305 ARG A N 1
ATOM 2351 C CA . ARG A 1 305 ? -12.378 -7.920 -39.814 1.00 82.69 305 ARG A CA 1
ATOM 2352 C C . ARG A 1 305 ? -12.576 -6.422 -40.048 1.00 82.69 305 ARG A C 1
ATOM 2354 O O . ARG A 1 305 ? -11.824 -5.801 -40.799 1.00 82.69 305 ARG A O 1
ATOM 2361 N N . SER A 1 306 ? -13.616 -5.856 -39.452 1.00 84.94 306 SER A N 1
ATOM 2362 C CA . SER A 1 306 ? -13.996 -4.455 -39.579 1.00 84.94 306 SER A CA 1
ATOM 2363 C C . SER A 1 306 ? -14.300 -3.899 -38.199 1.00 84.94 306 SER A C 1
ATOM 2365 O O . SER A 1 306 ? -15.098 -4.475 -37.464 1.00 84.94 306 SER A O 1
ATOM 2367 N N . CYS A 1 307 ? -13.695 -2.763 -37.886 1.00 90.19 307 CYS A N 1
ATOM 2368 C CA . CYS A 1 307 ? -13.908 -2.034 -36.648 1.00 90.19 307 CYS A CA 1
ATOM 2369 C C . CYS A 1 307 ? -14.521 -0.670 -36.973 1.00 90.19 307 CYS A C 1
ATOM 2371 O O . CYS A 1 307 ? -14.275 -0.103 -38.039 1.00 90.19 307 CYS A O 1
ATOM 2373 N N . SER A 1 308 ? -15.325 -0.144 -36.056 1.00 89.94 308 SER A N 1
ATOM 2374 C CA . SER A 1 308 ? -15.895 1.201 -36.133 1.00 89.94 308 SER A CA 1
ATOM 2375 C C . SER A 1 308 ? -15.485 2.011 -34.909 1.00 89.94 308 SER A C 1
ATOM 2377 O O . SER A 1 308 ? -15.332 1.461 -33.823 1.00 89.94 308 SER A O 1
ATOM 2379 N N . ILE A 1 309 ? -15.288 3.318 -35.075 1.00 93.25 309 ILE A N 1
ATOM 2380 C CA . ILE A 1 309 ? -15.033 4.222 -33.950 1.00 93.25 309 ILE A CA 1
ATOM 2381 C C . ILE A 1 309 ? -16.391 4.733 -33.468 1.00 93.25 309 ILE A C 1
ATOM 2383 O O . ILE A 1 309 ? -17.033 5.533 -34.145 1.00 93.25 309 ILE A O 1
ATOM 238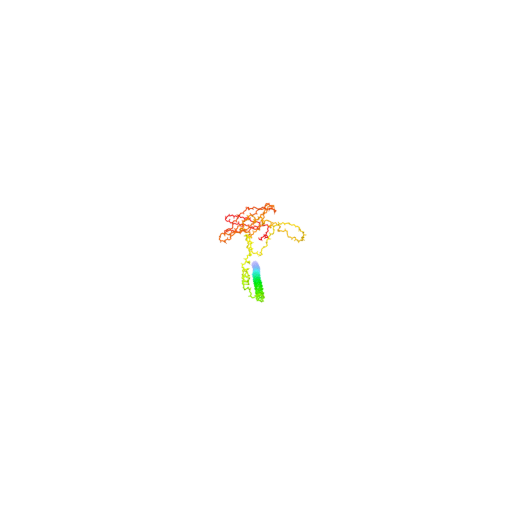7 N N . GLY A 1 310 ? -16.840 4.234 -32.320 1.00 86.00 310 GLY A N 1
ATOM 2388 C CA . GLY A 1 310 ? -18.111 4.610 -31.696 1.00 86.00 310 GLY A CA 1
ATOM 2389 C C . GLY A 1 310 ? -17.995 5.795 -30.737 1.00 86.00 310 GLY A C 1
ATOM 2390 O O . GLY A 1 310 ? -19.002 6.405 -30.388 1.00 86.00 310 GLY A O 1
ATOM 2391 N N . MET A 1 311 ? -16.780 6.135 -30.302 1.00 89.31 311 MET A N 1
ATOM 2392 C CA . MET A 1 311 ? -16.544 7.233 -29.369 1.00 89.31 311 MET A CA 1
ATOM 2393 C C . MET A 1 311 ? -15.160 7.841 -29.568 1.00 89.31 311 MET A C 1
ATOM 2395 O O . MET A 1 311 ? -14.188 7.130 -29.813 1.00 89.31 311 MET A O 1
ATOM 2399 N N . VAL A 1 312 ? -15.087 9.159 -29.407 1.00 91.12 312 VAL A N 1
ATOM 2400 C CA . VAL A 1 312 ? -13.857 9.946 -29.451 1.00 91.12 312 VAL A CA 1
ATOM 2401 C C . VAL A 1 312 ? -13.871 10.874 -28.241 1.00 91.12 312 VAL A C 1
ATOM 2403 O O . VAL A 1 312 ? -14.761 11.719 -28.128 1.00 91.12 312 VAL A O 1
ATOM 2406 N N . LEU A 1 313 ? -12.921 10.694 -27.329 1.00 90.25 313 LEU A N 1
ATOM 2407 C CA . LEU A 1 313 ? -12.849 11.425 -26.070 1.00 90.25 313 LEU A CA 1
ATOM 2408 C C . LEU A 1 313 ? -11.448 12.043 -25.909 1.00 90.25 313 LEU A C 1
ATOM 2410 O O . LEU A 1 313 ? -10.506 11.326 -25.565 1.00 90.25 313 LEU A O 1
ATOM 2414 N N . PRO A 1 314 ? -11.278 13.347 -26.192 1.00 87.81 314 PRO A N 1
ATOM 2415 C CA . PRO A 1 314 ? -10.002 14.033 -25.991 1.00 87.81 314 PRO A CA 1
ATOM 2416 C C . PRO A 1 314 ? -9.675 14.133 -24.499 1.00 87.81 314 PRO A C 1
ATOM 2418 O O . PRO A 1 314 ? -10.568 14.380 -23.693 1.00 87.81 314 PRO A O 1
ATOM 2421 N N . LEU A 1 315 ? -8.402 13.950 -24.140 1.00 86.81 315 LEU A N 1
ATOM 2422 C CA . LEU A 1 315 ? -7.935 14.093 -22.763 1.00 86.81 315 LEU A CA 1
ATOM 2423 C C . LEU A 1 315 ? -7.296 15.471 -22.580 1.00 86.81 315 LEU A C 1
ATOM 2425 O O . LEU A 1 315 ? -6.221 15.745 -23.108 1.00 86.81 315 LEU A O 1
ATOM 2429 N N . TRP A 1 316 ? -7.960 16.327 -21.809 1.00 82.69 316 TRP A N 1
ATOM 2430 C CA . TRP A 1 316 ? -7.474 17.661 -21.448 1.00 82.69 316 TRP A CA 1
ATOM 2431 C C . TRP A 1 316 ? -6.964 17.698 -20.004 1.00 82.69 316 TRP A C 1
ATOM 2433 O O . TRP A 1 316 ? -7.138 16.746 -19.240 1.00 82.69 316 TRP A O 1
ATOM 2443 N N . SER A 1 317 ? -6.378 18.825 -19.596 1.00 83.56 317 SER A N 1
ATOM 2444 C CA . SER A 1 317 ? -5.901 19.039 -18.222 1.00 83.56 317 SER A CA 1
ATOM 2445 C C . SER A 1 317 ? -7.007 18.999 -17.161 1.00 83.56 317 SER A C 1
ATOM 2447 O O . SER A 1 317 ? -6.709 18.816 -15.987 1.00 83.56 317 SER A O 1
ATOM 2449 N N . ASP A 1 318 ? -8.268 19.194 -17.554 1.00 86.62 318 ASP A N 1
ATOM 2450 C CA . ASP A 1 318 ? -9.438 19.129 -16.670 1.00 86.62 318 ASP A CA 1
ATOM 2451 C C . ASP A 1 318 ? -9.983 17.701 -16.485 1.00 86.62 318 ASP A C 1
ATOM 2453 O O . ASP A 1 318 ? -10.982 17.509 -15.789 1.00 86.62 318 ASP A O 1
ATOM 2457 N N . THR A 1 319 ? -9.349 16.699 -17.108 1.00 89.50 319 THR A N 1
ATOM 2458 C CA . THR A 1 319 ? -9.828 15.318 -17.064 1.00 89.50 319 THR A CA 1
ATOM 2459 C C . THR A 1 319 ? -9.730 14.753 -15.650 1.00 89.50 319 THR A C 1
ATOM 2461 O O . THR A 1 319 ? -8.658 14.735 -15.047 1.00 89.50 319 THR A O 1
ATOM 2464 N N . ASN A 1 320 ? -10.841 14.225 -15.140 1.00 88.62 320 ASN A N 1
ATOM 2465 C CA . ASN A 1 320 ? -10.925 13.567 -13.841 1.00 88.62 320 ASN A CA 1
ATOM 2466 C C . ASN A 1 320 ? -11.348 12.104 -14.021 1.00 88.62 320 ASN A C 1
ATOM 2468 O O . ASN A 1 320 ? -12.275 11.817 -14.779 1.00 88.62 320 ASN A O 1
ATOM 2472 N N . ILE A 1 321 ? -10.666 11.187 -13.338 1.00 90.19 321 ILE A N 1
ATOM 2473 C CA . ILE A 1 321 ? -10.952 9.753 -13.378 1.00 90.19 321 ILE A CA 1
ATOM 2474 C C . ILE A 1 321 ? -11.455 9.328 -12.002 1.00 90.19 321 ILE A C 1
ATOM 2476 O O . ILE A 1 321 ? -10.764 9.513 -11.000 1.00 90.19 321 ILE A O 1
ATOM 2480 N N . HIS A 1 322 ? -12.639 8.729 -11.960 1.00 90.12 322 HIS A N 1
ATOM 2481 C CA . HIS A 1 322 ? -13.238 8.191 -10.747 1.00 90.12 322 HIS A CA 1
ATOM 2482 C C . HIS A 1 322 ? -13.353 6.669 -10.853 1.00 90.12 322 HIS A C 1
ATOM 2484 O O . HIS A 1 322 ? -13.716 6.143 -11.900 1.00 90.12 322 HIS A O 1
ATOM 2490 N N . LEU A 1 323 ? -13.000 5.957 -9.784 1.00 86.75 323 LEU A N 1
ATOM 2491 C CA . LEU A 1 323 ? -13.114 4.501 -9.725 1.00 86.75 323 LEU A CA 1
ATOM 2492 C C . LEU A 1 323 ? -14.487 4.137 -9.168 1.00 86.75 323 LEU A C 1
ATOM 2494 O O 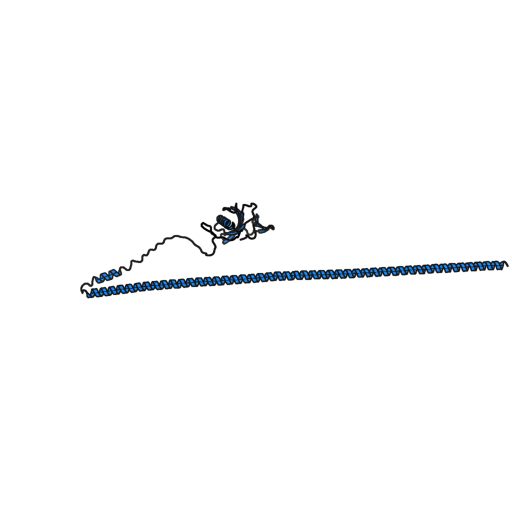. LEU A 1 323 ? -14.827 4.549 -8.058 1.00 86.75 323 LEU A O 1
ATOM 2498 N N . ASP A 1 324 ? -15.243 3.345 -9.919 1.00 76.94 324 ASP A N 1
ATOM 2499 C CA . ASP A 1 324 ? -16.564 2.895 -9.508 1.00 76.94 324 ASP A CA 1
ATOM 2500 C C . ASP A 1 324 ? -16.415 1.607 -8.675 1.00 76.94 324 ASP A C 1
ATOM 2502 O O . ASP A 1 324 ? -15.621 0.714 -8.985 1.00 76.94 324 ASP A O 1
ATOM 2506 N N . GLY A 1 325 ? -17.167 1.496 -7.575 1.00 75.56 325 GLY A N 1
ATOM 2507 C CA . GLY A 1 325 ? -17.064 0.371 -6.629 1.00 75.56 325 GLY A CA 1
ATOM 2508 C C . GLY A 1 325 ? -17.473 -0.999 -7.193 1.00 75.56 325 GLY A C 1
ATOM 2509 O O . GLY A 1 325 ? -17.359 -2.004 -6.495 1.00 75.56 325 GLY A O 1
ATOM 2510 N N . ASP A 1 326 ? -17.948 -1.047 -8.438 1.00 76.31 326 ASP A N 1
ATOM 2511 C CA . ASP A 1 326 ? -18.346 -2.246 -9.176 1.00 76.31 326 ASP A CA 1
ATOM 2512 C C . ASP A 1 326 ? -17.253 -2.769 -10.132 1.00 76.31 326 ASP A C 1
ATOM 2514 O O . ASP A 1 326 ? -17.503 -3.700 -10.896 1.00 76.31 326 ASP A O 1
ATOM 2518 N N . GLY A 1 327 ? -16.042 -2.199 -10.080 1.00 75.06 327 GLY A N 1
ATOM 2519 C CA . GLY A 1 327 ? -14.902 -2.606 -10.911 1.00 75.06 327 GLY A CA 1
ATOM 2520 C C . GLY A 1 327 ? -14.769 -1.835 -12.229 1.00 75.06 327 GLY A C 1
ATOM 2521 O O . GLY A 1 327 ? -13.874 -2.143 -13.019 1.00 75.06 327 GLY A O 1
ATOM 2522 N N . GLY A 1 328 ? -15.627 -0.839 -12.469 1.00 83.31 328 GLY A N 1
ATOM 2523 C CA . GLY A 1 328 ? -15.488 0.132 -13.553 1.00 83.31 328 GLY A CA 1
ATOM 2524 C C . GLY A 1 328 ? -14.718 1.394 -13.156 1.00 83.31 328 GLY A C 1
ATOM 2525 O O . GLY A 1 328 ? -14.280 1.572 -12.019 1.00 83.31 328 GLY A O 1
ATOM 2526 N N . PHE A 1 329 ? -14.558 2.301 -14.114 1.00 87.38 329 PHE A N 1
ATOM 2527 C CA . PHE A 1 329 ? -14.100 3.664 -13.869 1.00 87.38 329 PHE A CA 1
ATOM 2528 C C . PHE A 1 329 ? -14.809 4.642 -14.801 1.00 87.38 329 PHE A C 1
ATOM 2530 O O . PHE A 1 329 ? -15.103 4.325 -15.955 1.00 87.38 329 PHE A O 1
ATOM 2537 N N . SER A 1 330 ? -15.049 5.855 -14.321 1.00 87.88 330 SER A N 1
ATOM 2538 C CA . SER A 1 330 ? -15.599 6.949 -15.105 1.00 87.88 330 SER A CA 1
ATOM 2539 C C . SER A 1 330 ? -14.531 7.987 -15.429 1.00 87.88 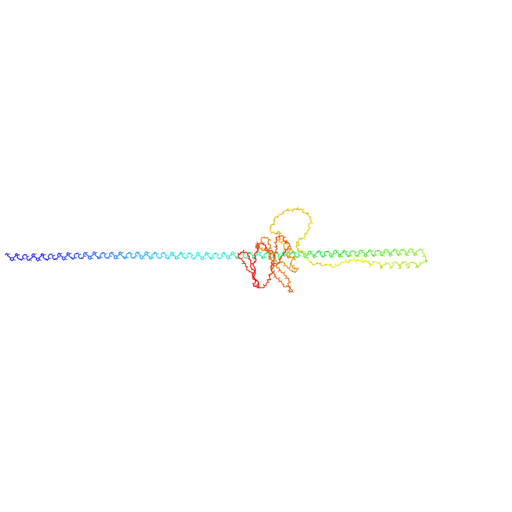330 SER A C 1
ATOM 2541 O O . SER A 1 330 ? -13.699 8.338 -14.596 1.00 87.88 330 SER A O 1
ATOM 2543 N N . VAL A 1 331 ? -14.534 8.462 -16.673 1.00 89.94 331 VAL A N 1
ATOM 2544 C CA . VAL A 1 331 ? -13.665 9.535 -17.160 1.00 89.94 331 VAL A CA 1
ATOM 2545 C C . VAL A 1 331 ? -14.535 10.744 -17.456 1.00 89.94 331 VAL A C 1
ATOM 2547 O O . VAL A 1 331 ? -15.431 10.687 -18.303 1.00 89.94 331 VAL A O 1
ATOM 2550 N N . ASN A 1 332 ? -14.247 11.841 -16.765 1.00 89.44 332 ASN A N 1
ATOM 2551 C CA . ASN A 1 332 ? -14.943 13.107 -16.899 1.00 89.44 332 ASN A CA 1
ATOM 2552 C C . ASN A 1 332 ? -14.014 14.129 -17.549 1.00 89.44 332 ASN A C 1
ATOM 2554 O O . ASN A 1 332 ? -12.979 14.448 -16.979 1.00 89.44 332 ASN A O 1
ATOM 2558 N N . THR A 1 333 ? -14.377 14.664 -18.710 1.00 86.25 333 THR A N 1
ATOM 2559 C CA . THR A 1 333 ? -13.603 15.708 -19.402 1.00 86.25 333 THR A CA 1
ATOM 2560 C C . THR A 1 333 ? -14.538 16.652 -20.147 1.00 86.25 333 THR A C 1
ATOM 2562 O O . THR A 1 333 ? -15.553 16.211 -20.697 1.00 86.25 333 THR A O 1
ATOM 2565 N N . ALA A 1 334 ? -14.247 17.958 -20.126 1.00 80.44 334 ALA A N 1
ATOM 2566 C CA . ALA A 1 334 ? -15.058 18.986 -20.781 1.00 80.44 334 ALA A CA 1
ATOM 2567 C C . ALA A 1 334 ? -16.572 18.887 -20.466 1.00 80.44 334 ALA A C 1
ATOM 2569 O O . ALA A 1 334 ? -17.426 19.091 -21.332 1.00 80.44 334 ALA A O 1
ATOM 2570 N N . GLY A 1 335 ? -16.919 18.509 -19.228 1.00 78.38 335 GLY A N 1
ATOM 2571 C CA . GLY A 1 335 ? -18.306 18.343 -18.770 1.00 78.38 335 GLY A CA 1
ATOM 2572 C C . GLY A 1 335 ? -19.032 17.083 -19.266 1.00 78.38 335 GLY A C 1
ATOM 2573 O O . GLY A 1 335 ? -20.225 16.934 -19.003 1.00 78.38 335 GLY A O 1
ATOM 2574 N N . ARG A 1 336 ? -18.350 16.164 -19.960 1.00 81.19 336 ARG A N 1
ATOM 2575 C CA . ARG A 1 336 ? -18.885 14.851 -20.358 1.00 81.19 336 ARG A CA 1
ATOM 2576 C C . ARG A 1 336 ? -18.337 13.764 -19.448 1.00 81.19 336 ARG A C 1
ATOM 2578 O O . ARG A 1 336 ? -17.145 13.764 -19.167 1.00 81.19 336 ARG A O 1
ATOM 2585 N N . SER A 1 337 ? -19.198 12.841 -19.028 1.00 85.06 337 SER A N 1
ATOM 2586 C CA . SER A 1 337 ? -18.836 11.685 -18.205 1.00 85.06 337 SER A CA 1
ATOM 2587 C C . SER A 1 337 ? -19.051 10.397 -18.990 1.00 85.06 337 SER A C 1
ATOM 2589 O O . SER A 1 337 ? -20.131 10.182 -19.545 1.00 85.06 337 SER A O 1
ATOM 2591 N N . HIS A 1 338 ? -18.021 9.557 -19.050 1.00 88.00 338 HIS A N 1
ATOM 2592 C CA . HIS A 1 338 ? -18.049 8.267 -19.733 1.00 88.00 338 HIS A CA 1
ATOM 2593 C C . HIS A 1 338 ? -17.617 7.158 -18.780 1.00 88.00 338 HIS A C 1
ATOM 2595 O O . HIS A 1 338 ? -16.537 7.232 -18.207 1.00 88.00 338 HIS A O 1
ATOM 2601 N N . VAL A 1 339 ? -18.446 6.123 -18.640 1.00 87.81 339 VAL A N 1
ATOM 2602 C CA . VAL A 1 339 ? -18.176 4.967 -17.774 1.00 87.81 339 VAL A CA 1
ATOM 2603 C C . VAL A 1 339 ? -17.591 3.824 -18.599 1.00 87.81 339 VAL A C 1
ATOM 2605 O O . VAL A 1 339 ? -18.150 3.437 -19.629 1.00 87.81 339 VAL A O 1
ATOM 2608 N N . PHE A 1 340 ? -16.488 3.262 -18.121 1.00 88.38 340 PHE A N 1
ATOM 2609 C CA . PHE A 1 340 ? -15.762 2.152 -18.720 1.00 88.38 340 PHE A CA 1
ATOM 2610 C C . PHE A 1 340 ? -15.739 0.972 -17.754 1.00 88.38 340 PHE A C 1
ATOM 2612 O O . PHE A 1 340 ? -15.338 1.106 -16.602 1.00 88.38 340 PHE A O 1
ATOM 2619 N N . LYS A 1 341 ? -16.136 -0.205 -18.238 1.00 86.81 341 LYS A N 1
ATOM 2620 C CA . LYS A 1 341 ? -16.116 -1.449 -17.463 1.00 86.81 341 LYS A CA 1
ATOM 2621 C C . LYS A 1 341 ? -15.192 -2.453 -18.140 1.00 86.81 341 LYS A C 1
ATOM 2623 O O . LYS A 1 341 ? -15.567 -2.964 -19.191 1.00 86.81 341 LYS A O 1
ATOM 2628 N N . PRO A 1 342 ? -13.968 -2.681 -17.647 1.00 85.88 342 PRO A N 1
ATOM 2629 C CA . PRO A 1 342 ? -13.050 -3.640 -18.253 1.00 85.88 342 PRO A CA 1
ATOM 2630 C C . PRO A 1 342 ? -13.489 -5.085 -17.967 1.00 85.88 342 PRO A C 1
ATOM 2632 O O . PRO A 1 342 ? -13.887 -5.402 -16.854 1.00 85.88 342 PRO A O 1
ATOM 2635 N N . VAL A 1 343 ? -13.346 -5.989 -18.947 1.00 75.81 343 VAL A N 1
ATOM 2636 C CA . VAL A 1 343 ? -13.712 -7.421 -18.793 1.00 75.81 343 VAL A CA 1
ATOM 2637 C C . VAL A 1 343 ? -12.802 -8.155 -17.787 1.00 75.81 343 VAL A C 1
ATOM 2639 O O . VAL A 1 343 ? -13.159 -9.215 -17.279 1.00 75.81 343 VAL A O 1
ATOM 2642 N N . SER A 1 344 ? -11.607 -7.624 -17.498 1.00 63.31 344 SER A N 1
ATOM 2643 C CA . SER A 1 344 ? -10.716 -8.107 -16.433 1.00 63.31 344 SER A CA 1
ATOM 2644 C C . SER A 1 344 ? -9.592 -7.106 -16.146 1.00 63.31 344 SER A C 1
ATOM 2646 O O . SER A 1 344 ? -8.996 -6.551 -17.070 1.00 63.31 344 SER A O 1
ATOM 2648 N N . VAL A 1 345 ? -9.236 -6.942 -14.867 1.00 47.59 345 VAL A N 1
ATOM 2649 C CA . VAL A 1 345 ? -8.104 -6.113 -14.399 1.00 47.59 345 VAL A CA 1
ATOM 2650 C C . VAL A 1 345 ? -6.742 -6.693 -14.838 1.00 47.59 345 VAL A C 1
ATOM 2652 O O . VAL A 1 345 ? -5.754 -5.970 -14.912 1.00 47.59 345 VAL A O 1
ATOM 2655 N N . GLN A 1 346 ? -6.678 -7.983 -15.198 1.00 40.53 346 GLN A N 1
ATOM 2656 C CA . GLN A 1 346 ? -5.448 -8.667 -15.640 1.00 40.53 346 GLN A CA 1
ATOM 2657 C C . GLN A 1 346 ? -5.090 -8.441 -17.124 1.00 40.53 346 GLN A C 1
ATOM 2659 O O . GLN A 1 346 ? -4.082 -8.968 -17.596 1.00 40.53 346 GLN A O 1
ATOM 2664 N N . ALA A 1 347 ? -5.902 -7.682 -17.869 1.00 36.62 347 ALA A N 1
ATOM 2665 C CA . ALA A 1 347 ? -5.742 -7.452 -19.309 1.00 36.62 347 ALA A CA 1
ATOM 2666 C C . ALA A 1 347 ? -5.382 -5.995 -19.670 1.00 36.62 347 ALA A C 1
ATOM 2668 O O . ALA A 1 347 ? -5.625 -5.569 -20.796 1.00 36.62 347 ALA A O 1
ATOM 2669 N N . MET A 1 348 ? -4.810 -5.230 -18.734 1.00 38.25 348 MET A N 1
ATOM 2670 C CA . MET A 1 348 ? -4.133 -3.965 -19.052 1.00 38.25 348 MET A CA 1
ATOM 2671 C C . MET A 1 348 ? -2.723 -4.279 -19.562 1.00 38.25 348 MET A C 1
ATOM 2673 O O . MET A 1 348 ? -1.895 -4.752 -18.785 1.00 38.25 348 MET A O 1
ATOM 2677 N N . TRP A 1 349 ? -2.488 -4.096 -20.862 1.00 40.81 349 TRP A N 1
ATOM 2678 C CA . TRP A 1 349 ? -1.198 -4.301 -21.531 1.00 40.81 349 TRP A CA 1
ATOM 2679 C C . TRP A 1 349 ? -0.805 -3.046 -22.295 1.00 40.81 349 TRP A C 1
ATOM 2681 O O . TRP A 1 349 ? -1.672 -2.535 -23.047 1.00 40.81 349 TRP A O 1
#

Nearest PDB structures (foldseek):
  8ow1-assembly1_PP  TM=4.266E-01  e=2.302E+00  Saccharomyces cerevisiae
  7k1r-assembly1_A  TM=3.590E-01  e=1.078E+00  Enterobacter sp. enrichment culture clone nf1B6
  3er7-assembly1_A  TM=4.358E-01  e=2.566E+00  Exiguobacterium sibiricum 255-15

Radius of gyration: 66.75 Å; Cα contacts (8 Å, |Δi|>4): 199; chains: 1; bounding box: 147×52×227 Å

Sequence (349 aa):
MIVIVILSLILSLILGLILSLTVILILSLIVILSLILSLSLILSLILILSLIVIVILSLSLILILNLSLSLILILSLILILILILGLSLILILSLILILSVIVILILSLILILNLSLSLILILCLILSLIVILILSLILILSLSLILILSLIVILILILSLILILSLILVLVLILNWTMPAQAVLVQMFVSSCFSLNSYLFSSRSCFSLSESFFMVKGAALFLQQGSSAQGPKTPTHHKHAGDLPQHLQVMFKILRSEDRIKLAVRLESGWSERVRYMVVIYTNGHQDTEENIVLGMDFTDKDSRSCSIGMVLPLWSDTNIHLDGDGGFSVNTAGRSHVFKPVSVQAMW